Protein AF-A0A2D9CKW3-F1 (afdb_monomer_lite)

Structure (mmCIF, N/CA/C/O backbone):
data_AF-A0A2D9CKW3-F1
#
_entry.id   AF-A0A2D9CKW3-F1
#
loop_
_atom_site.group_PDB
_atom_site.id
_atom_site.type_symbol
_atom_site.label_atom_id
_atom_site.label_alt_id
_atom_site.label_comp_id
_atom_site.label_asym_id
_atom_site.label_entity_id
_atom_site.label_seq_id
_atom_site.pdbx_PDB_ins_code
_atom_site.Cartn_x
_atom_site.Cartn_y
_atom_site.Cartn_z
_atom_site.occupancy
_atom_site.B_iso_or_equiv
_atom_site.auth_seq_id
_atom_site.auth_comp_id
_atom_site.auth_asym_id
_atom_site.auth_atom_id
_atom_site.pdbx_PDB_model_num
ATOM 1 N N . MET A 1 1 ? -3.370 -3.707 -27.230 1.00 51.38 1 MET A N 1
ATOM 2 C CA . MET A 1 1 ? -2.150 -3.025 -27.719 1.00 51.38 1 MET A CA 1
ATOM 3 C C . MET A 1 1 ? -0.973 -3.581 -26.944 1.00 51.38 1 MET A C 1
ATOM 5 O O . MET A 1 1 ? -1.112 -3.738 -25.739 1.00 51.38 1 MET A O 1
ATOM 9 N N . ASN A 1 2 ? 0.139 -3.905 -27.606 1.00 72.56 2 ASN A N 1
ATOM 10 C CA . ASN A 1 2 ? 1.372 -4.225 -26.882 1.00 72.56 2 ASN A CA 1
ATOM 11 C C . ASN A 1 2 ? 1.916 -2.931 -26.272 1.00 72.56 2 ASN A C 1
ATOM 13 O O . ASN A 1 2 ? 1.894 -1.894 -26.934 1.00 72.56 2 ASN A O 1
ATOM 17 N N . SER A 1 3 ? 2.358 -2.994 -25.018 1.00 87.88 3 SER A N 1
ATOM 18 C CA . SER A 1 3 ? 2.937 -1.844 -24.326 1.00 87.88 3 SER A CA 1
ATOM 19 C C . SER A 1 3 ? 4.160 -1.303 -25.070 1.00 87.88 3 SER A C 1
ATOM 21 O O . SER A 1 3 ? 4.957 -2.065 -25.622 1.00 87.88 3 SER A O 1
ATOM 23 N N . ILE A 1 4 ? 4.313 0.023 -25.065 1.00 90.88 4 ILE A N 1
ATOM 24 C CA . ILE A 1 4 ? 5.457 0.719 -25.673 1.00 90.88 4 ILE A CA 1
ATOM 25 C C . ILE A 1 4 ? 6.774 0.450 -24.931 1.00 90.88 4 ILE A C 1
ATOM 27 O O . ILE A 1 4 ? 7.844 0.696 -25.482 1.00 90.88 4 ILE A O 1
ATOM 31 N N . TYR A 1 5 ? 6.701 -0.092 -23.712 1.00 94.69 5 TYR A N 1
ATOM 32 C CA . TYR A 1 5 ? 7.853 -0.386 -22.860 1.00 94.69 5 TYR A CA 1
ATOM 33 C C . TYR A 1 5 ? 8.352 -1.832 -22.967 1.00 94.69 5 TYR A C 1
ATOM 35 O O . TYR A 1 5 ? 9.162 -2.265 -22.148 1.00 94.69 5 TYR A O 1
ATOM 43 N N . ILE A 1 6 ? 7.897 -2.589 -23.971 1.00 96.94 6 ILE A N 1
ATOM 44 C CA . ILE A 1 6 ? 8.411 -3.933 -24.262 1.00 96.94 6 ILE A CA 1
ATOM 45 C C . ILE A 1 6 ? 9.552 -3.806 -25.291 1.00 96.94 6 ILE A C 1
ATOM 47 O O . ILE A 1 6 ? 9.285 -3.531 -26.469 1.00 96.94 6 ILE A O 1
ATOM 51 N N . PRO A 1 7 ? 10.827 -3.995 -24.891 1.00 95.06 7 PRO A N 1
ATOM 52 C CA . PRO A 1 7 ? 11.955 -3.884 -25.807 1.00 95.06 7 PRO A CA 1
ATOM 53 C C . PRO A 1 7 ? 12.011 -5.061 -26.788 1.00 95.06 7 PRO A C 1
ATOM 55 O O . PRO A 1 7 ? 11.802 -6.214 -26.418 1.00 95.06 7 PRO A O 1
ATOM 58 N N . LYS A 1 8 ? 12.363 -4.779 -28.045 1.00 94.50 8 LYS A N 1
ATOM 59 C CA . LYS A 1 8 ? 12.559 -5.783 -29.107 1.00 94.50 8 LYS A CA 1
ATOM 60 C C . LYS A 1 8 ? 13.997 -6.292 -29.193 1.00 94.50 8 LYS A C 1
ATOM 62 O O . LYS A 1 8 ? 14.242 -7.341 -29.778 1.00 94.50 8 LYS A O 1
ATOM 67 N N . ASN A 1 9 ? 14.953 -5.530 -28.670 1.00 94.44 9 ASN A N 1
ATOM 68 C CA . ASN A 1 9 ? 16.371 -5.870 -28.636 1.00 94.44 9 ASN A CA 1
ATOM 69 C C . ASN A 1 9 ? 17.060 -5.157 -27.460 1.00 94.44 9 ASN A C 1
ATOM 71 O O . ASN A 1 9 ? 16.459 -4.316 -26.789 1.00 94.44 9 ASN A O 1
ATOM 75 N N . LEU A 1 10 ? 18.324 -5.508 -27.210 1.00 93.19 10 LEU A N 1
ATOM 76 C CA . LEU A 1 10 ? 19.092 -4.983 -26.081 1.00 93.19 10 LEU A CA 1
ATOM 77 C C . LEU A 1 10 ? 19.323 -3.466 -26.162 1.00 93.19 10 LEU A C 1
ATOM 79 O O . LEU A 1 10 ? 19.354 -2.808 -25.127 1.00 93.19 10 LEU A O 1
ATOM 83 N N . ASP A 1 11 ? 19.479 -2.898 -27.356 1.00 94.69 11 ASP A N 1
ATOM 84 C CA . ASP A 1 11 ? 19.721 -1.459 -27.493 1.00 94.69 11 ASP A CA 1
ATOM 85 C C . ASP A 1 11 ? 18.455 -0.656 -27.183 1.00 94.69 11 ASP A C 1
ATOM 87 O O . ASP A 1 11 ? 18.505 0.262 -26.369 1.00 94.69 11 ASP A O 1
ATOM 91 N N . GLN A 1 12 ? 17.295 -1.105 -27.671 1.00 95.19 12 GLN A N 1
ATOM 92 C CA . GLN A 1 12 ? 16.005 -0.544 -27.270 1.00 95.19 12 GLN A CA 1
ATOM 93 C C . GLN A 1 12 ? 15.755 -0.713 -25.761 1.00 95.19 12 GLN A C 1
ATOM 95 O O . GLN A 1 12 ? 15.202 0.177 -25.120 1.00 95.19 12 GLN A O 1
ATOM 100 N N . ALA A 1 13 ? 16.176 -1.834 -25.163 1.00 95.62 13 ALA A N 1
ATOM 101 C CA . ALA A 1 13 ? 16.078 -2.029 -23.716 1.00 95.62 13 ALA A CA 1
ATOM 102 C C . ALA A 1 13 ? 16.903 -0.984 -22.946 1.00 95.62 13 ALA A C 1
ATOM 104 O O . ALA A 1 13 ? 16.413 -0.431 -21.967 1.00 95.62 13 ALA A O 1
ATOM 105 N N . LYS A 1 14 ? 18.129 -0.673 -23.395 1.00 94.62 14 LYS A N 1
ATOM 106 C CA . LYS A 1 14 ? 18.970 0.376 -22.787 1.00 94.62 14 LYS A CA 1
ATOM 107 C C . LYS A 1 14 ? 18.349 1.765 -22.927 1.00 94.62 14 LYS A C 1
ATOM 109 O O . LYS A 1 14 ? 18.429 2.554 -21.987 1.00 94.62 14 LYS A O 1
ATOM 114 N N . GLU A 1 15 ? 17.739 2.062 -24.073 1.00 94.62 15 GLU A N 1
ATOM 115 C CA . GLU A 1 15 ? 17.029 3.325 -24.305 1.00 94.62 15 GLU A CA 1
ATOM 116 C C . GLU A 1 15 ? 15.841 3.477 -23.350 1.00 94.62 15 GLU A C 1
ATOM 118 O O . GLU A 1 15 ? 15.746 4.481 -22.646 1.00 94.62 15 GLU A O 1
ATOM 123 N N . ILE A 1 16 ? 14.981 2.455 -23.259 1.00 95.19 16 ILE A N 1
ATOM 124 C CA . ILE A 1 16 ? 13.832 2.456 -22.343 1.00 95.19 16 ILE A CA 1
ATOM 125 C C . ILE A 1 16 ? 14.301 2.551 -20.887 1.00 95.19 16 ILE A C 1
ATOM 127 O O . ILE A 1 16 ? 13.753 3.342 -20.125 1.00 95.19 16 ILE A O 1
ATOM 131 N N . ALA A 1 17 ? 15.337 1.805 -20.501 1.00 94.81 17 ALA A N 1
ATOM 132 C CA . ALA A 1 17 ? 15.857 1.849 -19.138 1.00 94.81 17 ALA A CA 1
ATOM 133 C C . ALA A 1 17 ? 16.376 3.245 -18.768 1.00 94.81 17 ALA A C 1
ATOM 135 O O . ALA A 1 17 ? 16.120 3.725 -17.671 1.00 94.81 17 ALA A O 1
ATOM 136 N N . THR A 1 18 ? 17.057 3.914 -19.702 1.00 93.19 18 THR A N 1
ATOM 137 C CA . THR A 1 18 ? 17.558 5.288 -19.531 1.00 93.19 18 THR A CA 1
ATOM 138 C C . THR A 1 18 ? 16.425 6.305 -19.439 1.00 93.19 18 THR A C 1
ATOM 140 O O . THR A 1 18 ? 16.541 7.289 -18.710 1.00 93.19 18 THR A O 1
ATOM 143 N N . LEU A 1 19 ? 15.328 6.069 -20.161 1.00 93.25 19 LEU A N 1
ATOM 144 C CA . LEU A 1 19 ? 14.131 6.900 -20.098 1.00 93.25 19 LEU A CA 1
ATOM 145 C C . LEU A 1 19 ? 13.404 6.761 -18.753 1.00 93.25 19 LEU A C 1
ATOM 147 O O . LEU A 1 19 ? 12.960 7.763 -18.200 1.00 93.25 19 LEU A O 1
ATOM 151 N N . LEU A 1 20 ? 13.266 5.532 -18.250 1.00 91.19 20 LEU A N 1
ATOM 152 C CA . LEU A 1 20 ? 12.504 5.230 -17.035 1.00 91.19 20 LEU A CA 1
ATOM 153 C C . LEU A 1 20 ? 13.295 5.494 -15.746 1.00 91.19 20 LEU A C 1
ATOM 155 O O . LEU A 1 20 ? 12.715 5.940 -14.760 1.00 91.19 20 LEU A O 1
ATOM 159 N N . ASP A 1 21 ? 14.605 5.251 -15.752 1.00 88.69 21 ASP A N 1
ATOM 160 C CA . ASP A 1 21 ? 15.504 5.547 -14.636 1.00 88.69 21 ASP A CA 1
ATOM 161 C C . ASP A 1 21 ? 16.811 6.142 -15.168 1.00 88.69 21 ASP A C 1
ATOM 163 O O . ASP A 1 21 ? 17.772 5.443 -15.495 1.00 88.69 21 ASP A O 1
ATOM 167 N N . ASN A 1 22 ? 16.856 7.472 -15.238 1.00 85.00 22 ASN A N 1
ATOM 168 C CA . ASN A 1 22 ? 18.042 8.189 -15.699 1.00 85.00 22 ASN A CA 1
ATOM 169 C C . ASN A 1 22 ? 19.207 8.157 -14.695 1.00 85.00 22 ASN A C 1
ATOM 171 O O . ASN A 1 22 ? 20.324 8.529 -15.059 1.00 85.00 22 ASN A O 1
ATOM 175 N N . ARG A 1 23 ? 18.973 7.734 -13.444 1.00 85.62 23 ARG A N 1
ATOM 176 C CA . ARG A 1 23 ? 20.007 7.663 -12.405 1.00 85.62 23 ARG A CA 1
ATOM 177 C C . ARG A 1 23 ? 20.719 6.319 -12.451 1.00 85.62 23 ARG A C 1
ATOM 179 O O . ARG A 1 23 ? 21.947 6.299 -12.431 1.00 85.62 23 ARG A O 1
ATOM 186 N N . ASN A 1 24 ? 19.971 5.217 -12.535 1.00 88.88 24 ASN A N 1
ATOM 187 C CA . ASN A 1 24 ? 20.519 3.857 -12.490 1.00 88.88 24 ASN A CA 1
ATOM 188 C C . ASN A 1 24 ? 19.954 2.930 -13.590 1.00 88.88 24 ASN A C 1
ATOM 190 O O . ASN A 1 24 ? 19.483 1.826 -13.303 1.00 88.88 24 ASN A O 1
ATOM 194 N N . PRO A 1 25 ? 20.094 3.274 -14.883 1.00 92.00 25 PRO A N 1
ATOM 195 C CA . PRO A 1 25 ? 19.505 2.485 -15.972 1.00 92.00 25 PRO A CA 1
ATOM 196 C C . PRO A 1 25 ? 20.058 1.055 -16.069 1.00 92.00 25 PRO A C 1
ATOM 198 O O . PRO A 1 25 ? 19.360 0.124 -16.467 1.00 92.00 25 PRO A O 1
ATOM 201 N N . SER A 1 26 ? 21.319 0.848 -15.673 1.00 93.94 26 SER A N 1
ATOM 202 C CA . SER A 1 26 ? 21.941 -0.484 -15.625 1.00 93.94 26 SER A CA 1
ATOM 203 C C . SER A 1 26 ? 21.259 -1.408 -14.613 1.00 93.94 26 SER A C 1
ATOM 205 O O . SER A 1 26 ? 21.145 -2.611 -14.836 1.00 93.94 26 SER A O 1
ATOM 207 N N . ASP A 1 27 ? 20.777 -0.851 -13.507 1.00 94.94 27 ASP A N 1
ATOM 208 C CA . ASP A 1 27 ? 20.097 -1.612 -12.469 1.00 94.94 27 ASP A CA 1
ATOM 209 C C . ASP A 1 27 ? 18.677 -1.986 -12.893 1.00 94.94 27 ASP A C 1
ATOM 211 O O . ASP A 1 27 ? 18.287 -3.142 -12.710 1.00 94.94 27 ASP A O 1
ATOM 215 N N . LEU A 1 28 ? 17.970 -1.079 -13.578 1.00 95.56 28 LEU A N 1
ATOM 216 C CA . LEU A 1 28 ? 16.691 -1.389 -14.216 1.00 95.56 28 LEU A CA 1
ATOM 217 C C . LEU A 1 28 ? 16.830 -2.505 -15.268 1.00 95.56 28 LEU A C 1
ATOM 219 O O . LEU A 1 28 ? 16.024 -3.436 -15.305 1.00 95.56 28 LEU A O 1
ATOM 223 N N . LEU A 1 29 ? 17.899 -2.487 -16.072 1.00 96.44 29 LEU A N 1
ATOM 224 C CA . LEU A 1 29 ? 18.191 -3.575 -17.012 1.00 96.44 29 LEU A CA 1
ATOM 225 C C . LEU A 1 29 ? 18.408 -4.921 -16.311 1.00 96.44 29 LEU A C 1
ATOM 227 O O . LEU A 1 29 ? 17.926 -5.941 -16.800 1.00 96.44 29 LEU A O 1
ATOM 231 N N . LYS A 1 30 ? 19.108 -4.948 -15.169 1.00 96.25 30 LYS A N 1
ATOM 232 C CA . LYS A 1 30 ? 19.330 -6.192 -14.409 1.00 96.25 30 LYS A CA 1
ATOM 233 C C . LYS A 1 30 ? 18.025 -6.764 -13.872 1.00 96.25 30 LYS A C 1
ATOM 235 O O . LYS A 1 30 ? 17.804 -7.966 -13.996 1.00 96.25 30 LYS A O 1
ATOM 240 N N . VAL A 1 31 ? 17.162 -5.931 -13.288 1.00 96.88 31 VAL A N 1
ATOM 241 C CA . VAL A 1 31 ? 15.876 -6.413 -12.757 1.00 96.88 31 VAL A CA 1
ATOM 242 C C . VAL A 1 31 ? 14.902 -6.789 -13.871 1.00 96.88 31 VAL A C 1
ATOM 244 O O . VAL A 1 31 ? 14.160 -7.755 -13.716 1.00 96.88 31 VAL A O 1
ATOM 247 N N . HIS A 1 32 ? 14.946 -6.115 -15.026 1.00 97.25 32 HIS A N 1
ATOM 248 C CA . HIS A 1 32 ? 14.179 -6.513 -16.211 1.00 97.25 32 HIS A CA 1
ATOM 249 C C . HIS A 1 32 ? 14.657 -7.849 -16.772 1.00 97.25 32 HIS A C 1
ATOM 251 O O . HIS A 1 32 ? 13.835 -8.718 -17.050 1.00 97.25 32 HIS A O 1
ATOM 257 N N . ALA A 1 33 ? 15.969 -8.066 -16.851 1.00 95.56 33 ALA A N 1
ATOM 258 C CA . ALA A 1 33 ? 16.522 -9.355 -17.251 1.00 95.56 33 ALA A CA 1
ATOM 259 C C . ALA A 1 33 ? 16.154 -10.479 -16.265 1.00 95.56 33 ALA A C 1
ATOM 261 O O . ALA A 1 33 ? 15.872 -11.595 -16.694 1.00 95.56 33 ALA A O 1
ATOM 262 N N . ALA A 1 34 ? 16.133 -10.190 -14.959 1.00 95.06 34 ALA A N 1
ATOM 263 C CA . ALA A 1 34 ? 15.811 -11.173 -13.926 1.00 95.06 34 ALA A CA 1
ATOM 264 C C . ALA A 1 34 ? 14.312 -11.512 -13.859 1.00 95.06 34 ALA A C 1
ATOM 266 O O . ALA A 1 34 ? 13.954 -12.682 -13.753 1.00 95.06 34 ALA A O 1
ATOM 267 N N . TYR A 1 35 ? 13.436 -10.503 -13.918 1.00 96.50 35 TYR A N 1
ATOM 268 C CA . TYR A 1 35 ? 12.013 -10.656 -13.591 1.00 96.50 35 TYR A CA 1
ATOM 269 C C . TYR A 1 35 ? 11.054 -10.240 -14.705 1.00 96.50 35 TYR A C 1
ATOM 271 O O . TYR A 1 35 ? 9.848 -10.422 -14.557 1.00 96.50 35 TYR A O 1
ATOM 279 N N . GLY A 1 36 ? 11.544 -9.725 -15.835 1.00 95.12 36 GLY A N 1
ATOM 280 C CA . GLY A 1 36 ? 10.709 -9.221 -16.928 1.00 95.12 36 GLY A CA 1
ATOM 281 C C . GLY A 1 36 ? 9.680 -10.236 -17.420 1.00 95.12 36 GLY A C 1
ATOM 282 O O . GLY A 1 36 ? 8.537 -9.865 -17.673 1.00 95.12 36 GLY A O 1
ATOM 283 N N . GLY A 1 37 ? 10.025 -11.527 -17.449 1.00 94.62 37 GLY A N 1
ATOM 284 C CA . GLY A 1 37 ? 9.092 -12.594 -17.826 1.00 94.62 37 GLY A CA 1
ATOM 285 C C . GLY A 1 37 ? 7.813 -12.632 -16.975 1.00 94.62 37 GLY A C 1
ATOM 286 O O . GLY A 1 37 ? 6.734 -12.890 -17.502 1.00 94.62 37 GLY A O 1
ATOM 287 N N . HIS A 1 38 ? 7.890 -12.275 -15.690 1.00 94.75 38 HIS A N 1
ATOM 288 C CA . HIS A 1 38 ? 6.730 -12.219 -14.794 1.00 94.75 38 HIS A CA 1
ATOM 289 C C . HIS A 1 38 ? 5.771 -11.056 -15.079 1.00 94.75 38 HIS A C 1
ATOM 291 O O . HIS A 1 38 ? 4.640 -11.054 -14.576 1.00 94.75 38 HIS A O 1
ATOM 297 N N . PHE A 1 39 ? 6.219 -10.079 -15.867 1.00 94.69 39 PHE A N 1
ATOM 298 C CA . PHE A 1 39 ? 5.506 -8.848 -16.203 1.00 94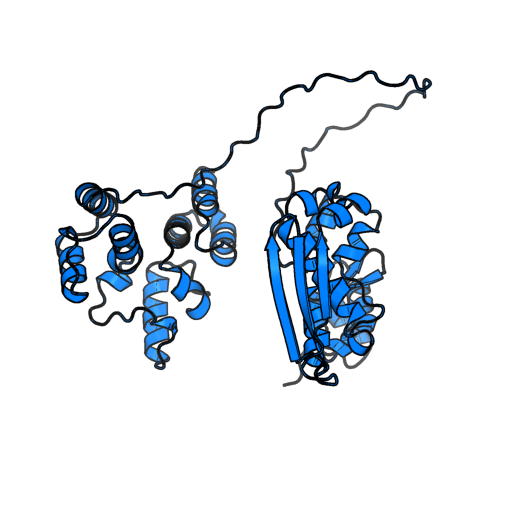.69 39 PHE A CA 1
ATOM 299 C C . PHE A 1 39 ? 5.355 -8.675 -17.723 1.00 94.69 39 PHE A C 1
ATOM 301 O O . PHE A 1 39 ? 5.261 -7.558 -18.221 1.00 94.69 39 PHE A O 1
ATOM 308 N N . GLY A 1 40 ? 5.368 -9.776 -18.485 1.00 94.44 40 GLY A N 1
ATOM 309 C CA . GLY A 1 40 ? 5.197 -9.732 -19.943 1.00 94.44 40 GLY A CA 1
ATOM 310 C C . GLY A 1 40 ? 6.310 -8.975 -20.674 1.00 94.44 40 GLY A C 1
ATOM 311 O O . GLY A 1 40 ? 6.082 -8.439 -21.755 1.00 94.44 40 GLY A O 1
ATOM 312 N N . PHE A 1 41 ? 7.499 -8.916 -20.072 1.00 95.44 41 PHE A N 1
ATOM 313 C CA . PHE A 1 41 ? 8.664 -8.152 -20.519 1.00 95.44 41 PHE A CA 1
ATOM 314 C C . PHE A 1 41 ? 8.437 -6.637 -20.629 1.00 95.44 41 PHE A C 1
ATOM 316 O O . PHE A 1 41 ? 9.258 -5.944 -21.231 1.00 95.44 41 PHE A O 1
ATOM 323 N N . ASP A 1 42 ? 7.383 -6.106 -20.010 1.00 96.19 42 ASP A N 1
ATOM 324 C CA . ASP A 1 42 ? 7.145 -4.669 -19.909 1.00 96.19 42 ASP A CA 1
ATOM 325 C C . ASP A 1 42 ? 8.087 -4.047 -18.869 1.00 96.19 42 ASP A C 1
ATOM 327 O O . ASP A 1 42 ? 8.002 -4.332 -17.672 1.00 96.19 42 ASP A O 1
ATOM 331 N N . MET A 1 43 ? 9.006 -3.196 -19.328 1.00 95.75 43 MET A N 1
ATOM 332 C CA . MET A 1 43 ? 9.992 -2.563 -18.453 1.00 95.75 43 MET A CA 1
ATOM 333 C C . MET A 1 43 ? 9.391 -1.500 -17.528 1.00 95.75 43 MET A C 1
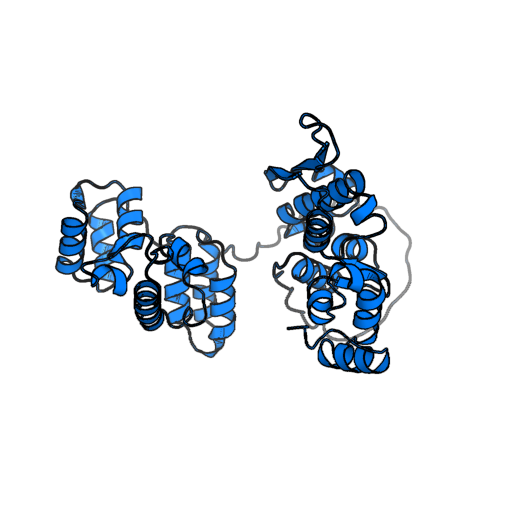ATOM 335 O O . MET A 1 43 ? 9.913 -1.307 -16.434 1.00 95.75 43 MET A O 1
ATOM 339 N N . GLY A 1 44 ? 8.284 -0.865 -17.922 1.00 94.62 44 GLY A N 1
ATOM 340 C CA . GLY A 1 44 ? 7.558 0.080 -17.074 1.00 94.62 44 GLY A CA 1
ATOM 341 C C . GLY A 1 44 ? 6.844 -0.621 -15.919 1.00 94.62 44 GLY A C 1
ATOM 342 O O . GLY A 1 44 ? 6.841 -0.127 -14.796 1.00 94.62 44 GLY A O 1
ATOM 343 N N . LEU A 1 45 ? 6.300 -1.820 -16.149 1.00 94.38 45 LEU A N 1
ATOM 344 C CA . LEU A 1 45 ? 5.781 -2.633 -15.045 1.00 94.38 45 LEU A CA 1
ATOM 345 C C . LEU A 1 45 ? 6.912 -3.082 -14.118 1.00 94.38 45 LEU A C 1
ATOM 347 O O . LEU A 1 45 ? 6.792 -2.926 -12.905 1.00 94.38 45 LEU A O 1
ATOM 351 N N . VAL A 1 46 ? 8.025 -3.577 -14.671 1.00 95.56 46 VAL A N 1
ATOM 352 C CA . VAL A 1 46 ? 9.189 -3.990 -13.869 1.00 95.56 46 VAL A CA 1
ATOM 353 C C . VAL A 1 46 ? 9.703 -2.848 -12.993 1.00 95.56 46 VAL A C 1
ATOM 355 O O . VAL A 1 46 ? 9.951 -3.082 -11.812 1.00 95.56 46 VAL A O 1
ATOM 358 N N . SER A 1 47 ? 9.830 -1.626 -13.524 1.00 93.62 47 SER A N 1
ATOM 359 C CA . SER A 1 47 ? 10.399 -0.495 -12.777 1.00 93.62 47 SER A CA 1
ATOM 360 C C . SER A 1 47 ? 9.600 -0.120 -11.528 1.00 93.62 47 SER A C 1
ATOM 362 O O . SER A 1 47 ? 10.161 0.470 -10.618 1.00 93.62 47 SER A O 1
ATOM 364 N N . THR A 1 48 ? 8.309 -0.461 -11.473 1.00 90.88 48 THR A N 1
ATOM 365 C CA . THR A 1 48 ? 7.444 -0.183 -10.309 1.00 90.88 48 THR A CA 1
ATOM 366 C C . THR A 1 48 ? 7.369 -1.328 -9.300 1.00 90.88 48 THR A C 1
ATOM 368 O O . THR A 1 48 ? 6.764 -1.172 -8.248 1.00 90.88 48 THR A O 1
ATOM 371 N N . GLN A 1 49 ? 7.899 -2.507 -9.635 1.00 94.19 49 GLN A N 1
ATOM 372 C CA . GLN A 1 49 ? 7.725 -3.729 -8.837 1.00 94.19 49 GLN A CA 1
ATOM 373 C C . GLN A 1 49 ? 9.053 -4.344 -8.386 1.00 94.19 49 GLN A C 1
ATOM 375 O O . GLN A 1 49 ? 9.062 -5.211 -7.506 1.00 94.19 49 GLN A O 1
ATOM 380 N N . ALA A 1 50 ? 10.160 -3.962 -9.025 1.00 94.44 50 ALA A N 1
ATOM 381 C CA . ALA A 1 50 ? 11.456 -4.597 -8.880 1.00 94.44 50 ALA A CA 1
ATOM 382 C C . ALA A 1 50 ? 12.553 -3.604 -8.500 1.00 94.44 50 ALA A C 1
ATOM 384 O O . ALA A 1 50 ? 12.589 -2.470 -8.964 1.00 94.44 50 ALA A O 1
ATOM 385 N N . TYR A 1 51 ? 13.500 -4.090 -7.703 1.00 93.56 51 TYR A N 1
ATOM 386 C CA . TYR A 1 51 ? 14.534 -3.287 -7.065 1.00 93.56 51 TYR A CA 1
ATOM 387 C C . TYR A 1 51 ? 15.894 -3.943 -7.249 1.00 93.56 51 TYR A C 1
ATOM 389 O O . TYR A 1 51 ? 16.035 -5.154 -7.066 1.00 93.56 51 TYR A O 1
ATOM 397 N N . CYS A 1 52 ? 16.916 -3.155 -7.574 1.00 93.25 52 CYS A N 1
ATOM 398 C CA . CYS A 1 52 ? 18.296 -3.627 -7.608 1.00 93.25 52 CYS A CA 1
ATOM 399 C C . CYS A 1 52 ? 19.063 -3.026 -6.431 1.00 93.25 52 CYS A C 1
ATOM 401 O O . CYS A 1 52 ? 19.360 -1.835 -6.417 1.00 93.25 52 CYS A O 1
ATOM 403 N N . LEU A 1 53 ? 19.410 -3.843 -5.440 1.00 89.62 53 LEU A N 1
ATOM 404 C CA . LEU A 1 53 ? 20.119 -3.381 -4.248 1.00 89.62 53 LEU A CA 1
ATOM 405 C C . LEU A 1 53 ? 21.539 -3.931 -4.263 1.00 89.62 53 LEU A C 1
ATOM 407 O O . LEU A 1 53 ? 21.748 -5.139 -4.167 1.00 89.62 53 LEU A O 1
ATOM 411 N N . LYS A 1 54 ? 22.530 -3.045 -4.442 1.00 86.44 54 LYS A N 1
ATOM 412 C CA . LYS A 1 54 ? 23.952 -3.416 -4.606 1.00 86.44 54 LYS A CA 1
ATOM 413 C C . LYS A 1 54 ? 24.152 -4.518 -5.663 1.00 86.44 54 LYS A C 1
ATOM 415 O O . LYS A 1 54 ? 24.911 -5.464 -5.462 1.00 86.44 54 LYS A O 1
ATOM 420 N N . GLY A 1 55 ? 23.446 -4.407 -6.789 1.00 87.25 55 GLY A N 1
ATOM 421 C CA . GLY A 1 55 ? 23.522 -5.373 -7.887 1.00 87.25 55 GLY A CA 1
ATOM 422 C C . GLY A 1 55 ? 22.708 -6.654 -7.690 1.00 87.25 55 GLY A C 1
ATOM 423 O O . GLY A 1 55 ? 22.784 -7.525 -8.553 1.00 87.25 55 GLY A O 1
ATOM 424 N N . LYS A 1 56 ? 21.945 -6.784 -6.596 1.00 91.31 56 LYS A N 1
ATOM 425 C CA . LYS A 1 56 ? 21.053 -7.922 -6.341 1.00 91.31 56 LYS A CA 1
ATOM 426 C C . LYS A 1 56 ? 19.615 -7.569 -6.745 1.00 91.31 56 LYS A C 1
ATOM 428 O O . LYS A 1 56 ? 19.024 -6.691 -6.112 1.00 91.31 56 LYS A O 1
ATOM 433 N N . PRO A 1 57 ? 19.043 -8.232 -7.764 1.00 94.44 57 PRO A N 1
ATOM 434 C CA . PRO A 1 57 ? 17.641 -8.069 -8.125 1.00 94.44 57 PRO A CA 1
ATOM 435 C C . PRO A 1 57 ? 16.712 -8.602 -7.031 1.00 94.44 57 PRO A C 1
ATOM 437 O O . PRO A 1 57 ? 16.900 -9.705 -6.525 1.00 94.44 57 PRO A O 1
ATOM 440 N N . SER A 1 58 ? 15.656 -7.864 -6.726 1.00 95.62 58 SER A N 1
ATOM 441 C CA . SER A 1 58 ? 14.598 -8.230 -5.778 1.00 95.62 58 SER A CA 1
ATOM 442 C C . SER A 1 58 ? 13.241 -7.698 -6.243 1.00 95.62 58 SER A C 1
ATOM 444 O O . SER A 1 58 ? 13.184 -6.891 -7.172 1.00 95.62 58 SER A O 1
ATOM 446 N N . LEU A 1 59 ? 12.157 -8.161 -5.621 1.00 96.19 59 LEU A N 1
ATOM 447 C CA . LEU A 1 59 ? 10.788 -7.706 -5.897 1.00 96.19 59 LEU A CA 1
ATOM 448 C C . LEU A 1 59 ? 10.132 -7.124 -4.643 1.00 96.19 59 LEU A C 1
ATOM 450 O O . LEU A 1 59 ? 10.523 -7.449 -3.528 1.00 96.19 59 LEU A O 1
ATOM 454 N N . GLY A 1 60 ? 9.095 -6.307 -4.794 1.00 94.69 60 GLY A N 1
ATOM 455 C CA . GLY A 1 60 ? 8.201 -6.014 -3.671 1.00 94.69 60 GLY A CA 1
ATOM 456 C C . GLY A 1 60 ? 7.507 -7.291 -3.171 1.00 94.69 60 GLY A C 1
ATOM 457 O O . GLY A 1 60 ? 7.217 -8.202 -3.955 1.00 94.69 60 GLY A O 1
ATOM 458 N N . ALA A 1 61 ? 7.205 -7.378 -1.872 1.00 94.94 61 ALA A N 1
ATOM 459 C CA . ALA A 1 61 ? 6.516 -8.546 -1.303 1.00 94.94 61 ALA A CA 1
ATOM 460 C C . ALA A 1 61 ? 5.142 -8.793 -1.966 1.00 94.94 61 ALA A C 1
ATOM 462 O O . ALA A 1 61 ? 4.765 -9.932 -2.257 1.00 94.94 61 ALA A O 1
ATOM 463 N N . ASP A 1 62 ? 4.419 -7.718 -2.283 1.00 94.69 62 ASP A N 1
ATOM 464 C CA . ASP A 1 62 ? 3.135 -7.790 -2.982 1.00 94.69 62 ASP A CA 1
ATOM 465 C C . ASP A 1 62 ? 3.288 -8.167 -4.465 1.00 94.69 62 ASP A C 1
ATOM 467 O O . ASP A 1 62 ? 2.455 -8.902 -5.005 1.00 94.69 62 ASP A O 1
ATOM 471 N N . ALA A 1 63 ? 4.393 -7.782 -5.110 1.00 96.00 63 ALA A N 1
ATOM 472 C CA . ALA A 1 63 ? 4.706 -8.224 -6.467 1.00 96.00 63 ALA A CA 1
ATOM 473 C C . ALA A 1 63 ? 4.896 -9.750 -6.524 1.00 96.00 63 ALA A C 1
ATOM 475 O O . ALA A 1 63 ? 4.366 -10.404 -7.427 1.00 96.00 63 ALA A O 1
ATOM 476 N N . MET A 1 64 ? 5.569 -10.332 -5.523 1.00 97.50 64 MET A N 1
ATOM 477 C CA . MET A 1 64 ? 5.698 -11.789 -5.377 1.00 97.50 64 MET A CA 1
ATOM 478 C C . MET A 1 64 ? 4.326 -12.463 -5.221 1.00 97.50 64 MET A C 1
ATOM 480 O O . MET A 1 64 ? 4.044 -13.456 -5.890 1.00 97.50 64 MET A O 1
ATOM 484 N N . SER A 1 65 ? 3.438 -11.898 -4.395 1.00 97.31 65 SER A N 1
ATOM 485 C CA . SER A 1 65 ? 2.057 -12.387 -4.246 1.00 97.31 65 SER A CA 1
ATOM 486 C C . SER A 1 65 ? 1.299 -12.356 -5.576 1.00 97.31 65 SER A C 1
ATOM 488 O O . SER A 1 65 ? 0.634 -13.327 -5.952 1.00 97.31 65 SER A O 1
ATOM 490 N N . GLY A 1 66 ? 1.452 -11.268 -6.335 1.00 96.81 66 GLY A N 1
ATOM 491 C CA . GLY A 1 66 ? 0.891 -11.120 -7.673 1.00 96.81 66 GLY A CA 1
ATOM 492 C C . GLY A 1 66 ? 1.398 -12.178 -8.656 1.00 96.81 66 GLY A C 1
ATOM 493 O O . GLY A 1 66 ? 0.603 -12.707 -9.432 1.00 96.81 66 GLY A O 1
ATOM 494 N N . ILE A 1 67 ? 2.686 -12.530 -8.604 1.00 97.12 67 ILE A N 1
ATOM 495 C CA . ILE A 1 67 ? 3.271 -13.604 -9.423 1.00 97.12 67 ILE A CA 1
ATOM 496 C C . ILE A 1 67 ? 2.625 -14.949 -9.095 1.00 97.12 67 ILE A C 1
ATOM 498 O O . ILE A 1 67 ? 2.163 -15.632 -10.009 1.00 97.12 67 ILE A O 1
ATOM 502 N N . CYS A 1 68 ? 2.513 -15.300 -7.812 1.00 97.56 68 CYS A N 1
ATOM 503 C CA . CYS A 1 68 ? 1.848 -16.538 -7.403 1.00 97.56 68 CYS A CA 1
ATOM 504 C C . CYS A 1 68 ? 0.378 -16.566 -7.839 1.00 97.56 68 CYS A C 1
ATOM 506 O O . CYS A 1 68 ? -0.116 -17.588 -8.294 1.00 97.56 68 CYS A O 1
ATOM 508 N N . ARG A 1 69 ? -0.345 -15.443 -7.760 1.00 97.38 69 ARG A N 1
ATOM 509 C CA . ARG A 1 69 ? -1.735 -15.389 -8.247 1.00 97.38 69 ARG A CA 1
ATOM 510 C C . ARG A 1 69 ? -1.819 -15.601 -9.757 1.00 97.38 69 ARG A C 1
ATOM 512 O O . ARG A 1 69 ? -2.689 -16.333 -10.220 1.00 97.38 69 ARG A O 1
ATOM 519 N N . ARG A 1 70 ? -0.905 -14.999 -10.524 1.00 95.69 70 ARG A N 1
ATOM 520 C CA . ARG A 1 70 ? -0.855 -15.142 -11.987 1.00 95.69 70 ARG A CA 1
ATOM 521 C C . ARG A 1 70 ? -0.448 -16.538 -12.455 1.00 95.69 70 ARG A C 1
ATOM 523 O O . ARG A 1 70 ? -0.796 -16.891 -13.576 1.00 95.69 70 ARG A O 1
ATOM 530 N N . SER A 1 71 ? 0.237 -17.336 -11.634 1.00 95.56 71 SER A N 1
ATOM 531 C CA . SER A 1 71 ? 0.574 -18.720 -11.998 1.00 95.56 71 SER A CA 1
ATOM 532 C C . SER A 1 71 ? -0.644 -19.653 -12.032 1.00 95.56 71 SER A C 1
ATOM 534 O O . SER A 1 71 ? -0.540 -20.765 -12.538 1.00 95.56 71 SER A O 1
ATOM 536 N N . GLY A 1 72 ? -1.795 -19.222 -11.495 1.00 96.19 72 GLY A N 1
ATOM 537 C CA . GLY A 1 72 ? -3.010 -20.038 -11.385 1.00 96.19 72 GLY A CA 1
ATOM 538 C C . GLY A 1 72 ? -2.995 -21.025 -10.212 1.00 96.19 72 GLY A C 1
ATOM 539 O O . GLY A 1 72 ? -3.998 -21.686 -9.943 1.00 96.19 72 GLY A O 1
ATOM 540 N N . LEU A 1 73 ? -1.887 -21.090 -9.471 1.00 96.75 73 LEU A N 1
ATOM 541 C CA . LEU A 1 73 ? -1.719 -22.001 -8.341 1.00 96.75 73 LEU A CA 1
ATOM 542 C C . LEU A 1 73 ? -2.445 -21.537 -7.085 1.00 96.75 73 LEU A C 1
ATOM 544 O O . LEU A 1 73 ? -2.599 -22.326 -6.169 1.00 96.75 73 LEU A O 1
ATOM 548 N N . VAL A 1 74 ? -2.862 -20.276 -7.001 1.00 97.94 74 VAL A N 1
ATOM 549 C CA . VAL A 1 74 ? -3.473 -19.718 -5.790 1.00 97.94 74 VAL A CA 1
ATOM 550 C C . VAL A 1 74 ? -4.984 -19.863 -5.855 1.00 97.94 74 VAL A C 1
ATOM 552 O O . VAL A 1 74 ? -5.620 -19.239 -6.704 1.00 97.94 74 VAL A O 1
ATOM 555 N N . ARG A 1 75 ? -5.569 -20.574 -4.886 1.00 97.50 75 ARG A N 1
ATOM 556 C CA . ARG A 1 75 ? -7.023 -20.544 -4.676 1.00 97.50 75 ARG A CA 1
ATOM 557 C C . ARG A 1 75 ? -7.415 -19.319 -3.855 1.00 97.50 75 ARG A C 1
ATOM 559 O O . ARG A 1 75 ? -8.202 -18.490 -4.302 1.00 97.50 75 ARG A O 1
ATOM 566 N N . TYR A 1 76 ? -6.820 -19.165 -2.675 1.00 97.31 76 TYR A N 1
ATOM 567 C CA . TYR A 1 76 ? -6.875 -17.929 -1.901 1.00 97.31 76 TYR A CA 1
ATOM 568 C C . TYR A 1 76 ? -5.632 -17.737 -1.028 1.00 97.31 76 TYR A C 1
ATOM 570 O O . TYR A 1 76 ? -4.949 -18.685 -0.639 1.00 97.31 76 TYR A O 1
ATOM 578 N N . MET A 1 77 ? -5.385 -16.473 -0.683 1.00 97.69 77 MET A N 1
ATOM 579 C CA . MET A 1 77 ? -4.514 -16.078 0.421 1.00 97.69 77 MET A CA 1
ATOM 580 C C . MET A 1 77 ? -5.300 -15.123 1.309 1.00 97.69 77 MET A C 1
ATOM 582 O O . MET A 1 77 ? -5.971 -14.231 0.779 1.00 97.69 77 MET A O 1
ATOM 586 N N . LYS A 1 78 ? -5.227 -15.297 2.626 1.00 96.88 78 LYS A N 1
ATOM 587 C CA . LYS A 1 78 ? -6.024 -14.520 3.579 1.00 96.88 78 LYS A CA 1
ATOM 588 C C . LYS A 1 78 ? -5.224 -14.224 4.843 1.00 96.88 78 LYS A C 1
ATOM 590 O O . LYS A 1 78 ? -4.582 -15.117 5.381 1.00 96.88 78 LYS A O 1
ATOM 595 N N . ILE A 1 79 ? -5.310 -12.988 5.330 1.00 97.06 79 ILE A N 1
ATOM 596 C CA . ILE A 1 79 ? -4.847 -12.625 6.674 1.00 97.06 79 ILE A CA 1
ATOM 597 C C . ILE A 1 79 ? -5.879 -13.126 7.691 1.00 97.06 79 ILE A C 1
ATOM 599 O O . ILE A 1 79 ? -7.070 -12.839 7.562 1.00 97.06 79 ILE A O 1
ATOM 603 N N . VAL A 1 80 ? -5.417 -13.902 8.669 1.00 97.44 80 VAL A N 1
ATOM 604 C CA . VAL A 1 80 ? -6.239 -14.518 9.722 1.00 97.44 80 VAL A CA 1
ATOM 605 C C . VAL A 1 80 ? -6.261 -13.638 10.964 1.00 97.44 80 VAL A C 1
ATOM 607 O O . VAL A 1 80 ? -7.328 -13.351 11.497 1.00 97.44 80 VAL A O 1
ATOM 610 N N . SER A 1 81 ? -5.084 -13.184 11.390 1.00 95.19 81 SER A N 1
ATOM 611 C CA . SER A 1 81 ? -4.890 -12.247 12.493 1.00 95.19 81 SER A CA 1
ATOM 612 C C . SER A 1 81 ? -3.718 -11.330 12.164 1.00 95.19 81 SER A C 1
ATOM 614 O O . SER A 1 81 ? -2.754 -11.750 11.515 1.00 95.19 81 SER A O 1
ATOM 616 N N . TRP A 1 82 ? -3.815 -10.061 12.553 1.00 96.38 82 TRP A N 1
ATOM 617 C CA . TRP A 1 82 ? -2.775 -9.085 12.262 1.00 96.38 82 TRP A CA 1
ATOM 618 C C . TRP A 1 82 ? -2.822 -7.910 13.228 1.00 96.38 82 TRP A C 1
ATOM 620 O O . TRP A 1 82 ? -3.816 -7.192 13.300 1.00 96.38 82 TRP A O 1
ATOM 630 N N . ASP A 1 83 ? -1.718 -7.715 13.937 1.00 95.44 83 ASP A N 1
ATOM 631 C CA . ASP A 1 83 ? -1.439 -6.554 14.770 1.00 95.44 83 ASP A CA 1
ATOM 632 C C . ASP A 1 83 ? 0.072 -6.249 14.738 1.00 95.44 83 ASP A C 1
ATOM 634 O O . ASP A 1 83 ? 0.830 -6.817 13.949 1.00 95.44 83 ASP A O 1
ATOM 638 N N . THR A 1 84 ? 0.539 -5.315 15.564 1.00 91.81 84 THR A N 1
ATOM 639 C CA . THR A 1 84 ? 1.955 -4.907 15.594 1.00 91.81 84 THR A CA 1
ATOM 640 C C . THR A 1 84 ? 2.898 -5.974 16.162 1.00 91.81 84 THR A C 1
ATOM 642 O O . THR A 1 84 ? 4.115 -5.845 16.020 1.00 91.81 84 THR A O 1
ATOM 645 N N . THR A 1 85 ? 2.364 -7.017 16.798 1.00 95.19 85 THR A N 1
ATOM 646 C CA . THR A 1 85 ? 3.121 -8.099 17.438 1.00 95.19 85 THR A CA 1
ATOM 647 C C . THR A 1 85 ? 3.194 -9.350 16.575 1.00 95.19 85 THR A C 1
ATOM 649 O O . THR A 1 85 ? 4.191 -10.069 16.647 1.00 95.19 85 THR A O 1
ATOM 652 N N . HIS A 1 86 ? 2.193 -9.612 15.731 1.00 95.62 86 HIS A N 1
ATOM 653 C CA . HIS A 1 86 ? 2.191 -10.775 14.852 1.00 95.62 86 HIS A CA 1
ATOM 654 C C . HIS A 1 86 ? 1.311 -10.603 13.608 1.00 95.62 86 HIS A C 1
ATOM 656 O O . HIS A 1 86 ? 0.385 -9.794 13.560 1.00 95.62 86 HIS A O 1
ATOM 662 N N . CYS A 1 87 ? 1.578 -11.424 12.594 1.00 97.88 87 CYS A N 1
ATOM 663 C CA . CYS A 1 87 ? 0.675 -11.628 11.469 1.00 97.88 87 CYS A CA 1
ATOM 664 C C . CYS A 1 87 ? 0.592 -13.118 11.140 1.00 97.88 87 CYS A C 1
ATOM 666 O O . CYS A 1 87 ? 1.626 -13.769 10.978 1.00 97.88 87 CYS A O 1
ATOM 668 N N . THR A 1 88 ? -0.630 -13.633 11.023 1.00 98.12 88 THR A N 1
ATOM 669 C CA . THR A 1 88 ? -0.926 -15.005 10.601 1.00 98.12 88 THR A CA 1
ATOM 670 C C . THR A 1 88 ? -1.662 -14.977 9.270 1.00 98.12 88 THR A C 1
ATOM 672 O O . THR A 1 88 ? -2.646 -14.249 9.108 1.00 98.12 88 THR A O 1
ATOM 675 N N . MET A 1 89 ? -1.210 -15.782 8.310 1.00 98.62 89 MET A N 1
ATOM 676 C CA . MET A 1 89 ? -1.801 -15.877 6.979 1.00 98.62 89 MET A CA 1
ATOM 677 C C . MET A 1 89 ? -2.059 -17.324 6.569 1.00 98.62 89 MET A C 1
ATOM 679 O O . MET A 1 89 ? -1.237 -18.209 6.797 1.00 98.62 89 MET A O 1
ATOM 683 N N . HIS A 1 90 ? -3.190 -17.530 5.898 1.00 98.56 90 HIS A N 1
ATOM 684 C CA . HIS A 1 90 ? -3.528 -18.759 5.186 1.00 98.56 90 HIS A CA 1
ATOM 685 C C . HIS A 1 90 ? -3.161 -18.642 3.714 1.00 98.56 90 HIS A C 1
ATOM 687 O O . HIS A 1 90 ? -3.493 -17.644 3.065 1.00 98.56 90 HIS A O 1
ATOM 693 N N . PHE A 1 91 ? -2.562 -19.700 3.181 1.00 98.56 91 PHE A N 1
ATOM 694 C CA . PHE A 1 91 ? -2.251 -19.889 1.770 1.00 98.56 91 PHE A CA 1
ATOM 695 C C . PHE A 1 91 ? -2.811 -21.236 1.322 1.00 98.56 91 PHE A C 1
ATOM 697 O O . PHE A 1 91 ? -2.729 -22.227 2.045 1.00 98.56 91 PHE A O 1
ATOM 704 N N . THR A 1 92 ? -3.401 -21.275 0.133 1.00 98.25 92 THR A N 1
ATOM 705 C CA . THR A 1 92 ? -4.001 -22.497 -0.410 1.00 98.25 92 THR A CA 1
ATOM 706 C C . THR A 1 92 ? -3.672 -22.647 -1.876 1.00 98.25 92 THR A C 1
ATOM 708 O O . THR A 1 92 ? -3.757 -21.677 -2.642 1.00 98.25 92 THR A O 1
ATOM 711 N N . ARG A 1 93 ? -3.355 -23.879 -2.277 1.00 98.25 93 ARG A N 1
ATOM 712 C CA . ARG A 1 93 ? -3.096 -24.176 -3.675 1.00 98.25 93 ARG A CA 1
ATOM 713 C C . ARG A 1 93 ? -4.338 -24.674 -4.415 1.00 98.25 93 ARG A C 1
ATOM 715 O O . ARG A 1 93 ? -5.217 -25.331 -3.857 1.00 98.25 93 ARG A O 1
ATOM 722 N N . SER A 1 94 ? -4.423 -24.350 -5.698 1.00 97.44 94 SER A N 1
ATOM 723 C CA . SER A 1 94 ? -5.470 -24.820 -6.609 1.00 97.44 94 SER A CA 1
ATOM 724 C C . SER A 1 94 ? -5.311 -26.301 -6.967 1.00 97.44 94 SER A C 1
ATOM 726 O O . SER A 1 94 ? -6.299 -26.939 -7.315 1.00 97.44 94 SER A O 1
ATOM 728 N N . ASP A 1 95 ? -4.093 -26.839 -6.879 1.00 97.19 95 ASP A N 1
ATOM 729 C CA . ASP A 1 95 ? -3.722 -28.222 -7.211 1.00 97.19 95 ASP A CA 1
ATOM 730 C C . ASP A 1 95 ? -3.629 -29.153 -5.985 1.00 97.19 95 ASP A C 1
ATOM 732 O O . ASP A 1 95 ? -3.312 -30.332 -6.128 1.00 97.19 95 ASP A O 1
ATOM 736 N N . GLU A 1 96 ? -3.956 -28.654 -4.792 1.00 97.38 96 GLU A N 1
ATOM 737 C CA . GLU A 1 96 ? -4.060 -29.437 -3.557 1.00 97.38 96 GLU A CA 1
ATOM 738 C C . GLU A 1 96 ? -5.530 -29.680 -3.158 1.00 97.38 96 GLU A C 1
ATOM 740 O O . GLU A 1 96 ? -6.413 -28.894 -3.529 1.00 97.38 96 GLU A O 1
ATOM 745 N N . PRO A 1 97 ? -5.820 -30.737 -2.369 1.00 97.62 97 PRO A N 1
ATOM 746 C CA . PRO A 1 97 ? -7.133 -30.957 -1.766 1.00 97.62 97 PRO A CA 1
ATOM 747 C C . PRO A 1 97 ? -7.715 -29.726 -1.057 1.00 97.62 97 PRO A C 1
ATOM 749 O O . PRO A 1 97 ? -7.003 -28.831 -0.597 1.00 97.62 97 PRO A O 1
ATOM 752 N N . ALA A 1 98 ? -9.048 -29.651 -1.002 1.00 93.25 98 ALA A N 1
ATOM 753 C CA . ALA A 1 98 ? -9.740 -28.441 -0.567 1.00 93.25 98 ALA A CA 1
ATOM 754 C C . ALA A 1 98 ? -9.493 -28.077 0.908 1.00 93.25 98 ALA A C 1
ATOM 756 O O . ALA A 1 98 ? -9.528 -26.902 1.266 1.00 93.25 98 ALA A O 1
ATOM 757 N N . ASP A 1 99 ? -9.241 -29.099 1.715 1.00 94.50 99 ASP A N 1
ATOM 758 C CA . ASP A 1 99 ? -9.003 -29.092 3.152 1.00 94.50 99 ASP A CA 1
ATOM 759 C C . ASP A 1 99 ? -7.551 -28.777 3.540 1.00 94.50 99 ASP A C 1
ATOM 761 O O . ASP A 1 99 ? -7.291 -28.484 4.707 1.00 94.50 99 ASP A O 1
ATOM 765 N N . ILE A 1 100 ? -6.612 -28.782 2.587 1.00 96.00 100 ILE A N 1
ATOM 766 C CA . ILE A 1 100 ? -5.233 -28.368 2.854 1.00 96.00 100 ILE A CA 1
ATOM 767 C C . ILE A 1 100 ? -5.160 -26.842 2.894 1.00 96.00 100 ILE A C 1
ATOM 769 O O . ILE A 1 100 ? -5.414 -26.148 1.906 1.00 96.00 100 ILE A O 1
ATOM 773 N N . ILE A 1 101 ? -4.779 -26.326 4.062 1.00 97.62 101 ILE A N 1
ATOM 774 C CA . ILE A 1 101 ? -4.523 -24.910 4.307 1.00 97.62 101 ILE A CA 1
ATOM 775 C C . ILE A 1 101 ? -3.133 -24.787 4.921 1.00 97.62 101 ILE A C 1
ATOM 777 O O . ILE A 1 101 ? -2.870 -25.333 5.991 1.00 97.62 101 ILE A O 1
ATOM 781 N N . HIS A 1 102 ? -2.253 -24.042 4.255 1.00 98.12 102 HIS A N 1
ATOM 782 C CA . HIS A 1 102 ? -0.933 -23.719 4.784 1.00 98.12 102 HIS A CA 1
ATOM 783 C C . HIS A 1 102 ? -1.041 -22.451 5.625 1.00 98.12 102 HIS A C 1
ATOM 785 O O . HIS A 1 102 ? -1.288 -21.363 5.100 1.00 98.12 102 HIS A O 1
ATOM 791 N N . GLU A 1 103 ? -0.894 -22.594 6.938 1.00 98.31 103 GLU A N 1
ATOM 792 C CA . GLU A 1 103 ? -0.893 -21.480 7.882 1.00 98.31 103 GLU A CA 1
ATOM 793 C C . GLU A 1 103 ? 0.540 -21.120 8.267 1.00 98.31 103 GLU A C 1
ATOM 795 O O . GLU A 1 103 ? 1.329 -21.972 8.672 1.00 98.31 103 GLU A O 1
ATOM 800 N N . PHE A 1 104 ? 0.865 -19.836 8.156 1.00 98.31 104 PHE A N 1
ATOM 801 C CA . PHE A 1 104 ? 2.143 -19.295 8.592 1.00 98.31 104 PHE A CA 1
ATOM 802 C C . PHE A 1 104 ? 1.911 -18.099 9.498 1.00 98.31 104 PHE A C 1
ATOM 804 O O . PHE A 1 104 ? 1.066 -17.254 9.205 1.00 98.31 104 PHE A O 1
ATOM 811 N N . THR A 1 105 ? 2.720 -17.995 10.549 1.00 98.00 105 THR A N 1
ATOM 812 C CA . THR A 1 105 ? 2.729 -16.855 11.466 1.00 98.00 105 THR A CA 1
ATOM 813 C C . THR A 1 105 ? 4.131 -16.287 11.558 1.00 98.00 105 THR A C 1
ATOM 815 O O . THR A 1 105 ? 5.105 -17.029 11.680 1.00 98.00 105 THR A O 1
ATOM 818 N N . TYR A 1 106 ? 4.231 -14.962 11.530 1.00 97.75 106 TYR A N 1
ATOM 819 C CA . TYR A 1 106 ? 5.460 -14.248 11.839 1.00 97.75 106 TYR A CA 1
ATOM 820 C C . TYR A 1 106 ? 5.228 -13.311 13.021 1.00 97.75 106 TYR A C 1
ATOM 822 O O . TYR A 1 106 ? 4.264 -12.544 13.015 1.00 97.75 106 TYR A O 1
ATOM 830 N N . THR A 1 107 ? 6.107 -13.365 14.025 1.00 97.06 107 THR A N 1
ATOM 831 C CA . THR A 1 107 ? 5.979 -12.561 15.249 1.00 97.06 107 THR A CA 1
ATOM 832 C C . THR A 1 107 ? 7.114 -11.556 15.414 1.00 97.06 107 THR A C 1
ATOM 834 O O . THR A 1 107 ? 8.197 -11.674 14.828 1.00 97.06 107 THR A O 1
ATOM 837 N N . VAL A 1 108 ? 6.886 -10.556 16.259 1.00 95.12 108 VAL A N 1
ATOM 838 C CA . VAL A 1 108 ? 7.887 -9.552 16.614 1.00 95.12 108 VAL A CA 1
ATOM 839 C C . VAL A 1 108 ? 9.065 -10.168 17.378 1.00 95.12 108 VAL A C 1
ATOM 841 O O . VAL A 1 108 ? 10.181 -9.673 17.270 1.00 95.12 108 VAL A O 1
ATOM 844 N N . GLU A 1 109 ? 8.883 -11.279 18.094 1.00 96.50 109 GLU A N 1
ATOM 845 C CA . GLU A 1 109 ? 9.972 -12.034 18.733 1.00 96.50 109 GLU A CA 1
ATOM 846 C C . GLU A 1 109 ? 10.920 -12.629 17.690 1.00 96.50 109 GLU A C 1
ATOM 848 O O . GLU A 1 109 ? 12.139 -12.541 17.847 1.00 96.50 109 GLU A O 1
ATOM 853 N N . MET A 1 110 ? 10.376 -13.164 16.590 1.00 96.56 110 MET A N 1
ATOM 854 C CA . MET A 1 110 ? 11.183 -13.629 15.458 1.00 96.56 110 MET A CA 1
ATOM 855 C C . MET A 1 110 ? 11.954 -12.458 14.837 1.00 96.56 110 MET A C 1
ATOM 857 O O . MET A 1 110 ? 13.150 -12.574 14.569 1.00 96.56 110 MET A O 1
ATOM 861 N N . ALA A 1 111 ? 11.303 -11.299 14.691 1.00 95.00 111 ALA A N 1
ATOM 862 C CA . ALA A 1 111 ? 11.948 -10.080 14.207 1.00 95.00 111 ALA A CA 1
ATOM 863 C C . ALA A 1 111 ? 13.080 -9.594 15.131 1.00 95.00 111 ALA A C 1
ATOM 865 O O . ALA A 1 111 ? 14.138 -9.196 14.642 1.00 95.00 111 ALA A O 1
ATOM 866 N N . LYS A 1 112 ? 12.891 -9.658 16.457 1.00 93.69 112 LYS A N 1
ATOM 867 C CA . LYS A 1 112 ? 13.922 -9.330 17.458 1.00 93.69 112 LYS A CA 1
ATOM 868 C C . LYS A 1 112 ? 15.123 -10.262 17.336 1.00 93.69 112 LYS A C 1
ATOM 870 O O . LYS A 1 112 ? 16.254 -9.785 17.324 1.00 93.69 112 LYS A O 1
ATOM 875 N N . ALA A 1 113 ? 14.888 -11.568 17.190 1.00 92.38 113 ALA A N 1
ATOM 876 C CA . ALA A 1 113 ? 15.952 -12.559 17.017 1.00 92.38 113 ALA A CA 1
ATOM 877 C C . ALA A 1 113 ? 16.778 -12.324 15.738 1.00 92.38 113 ALA A C 1
ATOM 879 O O . ALA A 1 113 ? 17.979 -12.577 15.721 1.00 92.38 113 ALA A O 1
ATOM 880 N N . GLN A 1 114 ? 16.148 -11.789 14.690 1.00 90.75 114 GLN A N 1
ATOM 881 C CA . GLN A 1 114 ? 16.801 -11.396 13.437 1.00 90.75 114 GLN A CA 1
ATOM 882 C C . GLN A 1 114 ? 17.428 -9.990 13.484 1.00 90.75 114 GLN A C 1
ATOM 884 O O . GLN A 1 114 ? 18.021 -9.546 12.505 1.00 90.75 114 GLN A O 1
ATOM 889 N N . GLY A 1 115 ? 17.285 -9.258 14.594 1.00 88.94 115 GLY A N 1
ATOM 890 C CA . GLY A 1 115 ? 17.776 -7.886 14.733 1.00 88.94 115 GLY A CA 1
ATOM 891 C C . GLY A 1 115 ? 16.974 -6.834 13.957 1.00 88.94 115 GLY A C 1
ATOM 892 O O . GLY A 1 115 ? 17.368 -5.667 13.941 1.00 88.94 115 GLY A O 1
ATOM 893 N N . LEU A 1 116 ? 15.835 -7.197 13.357 1.00 88.88 116 LEU A N 1
ATOM 894 C CA . LEU A 1 116 ? 15.025 -6.291 12.535 1.00 88.88 116 LEU A CA 1
ATOM 895 C C . LEU A 1 116 ? 14.412 -5.156 13.353 1.00 88.88 116 LEU A C 1
ATOM 897 O O . LEU A 1 116 ? 14.291 -4.039 12.864 1.00 88.88 116 LEU A O 1
ATOM 901 N N . THR A 1 117 ? 14.091 -5.400 14.623 1.00 88.75 117 THR A N 1
ATOM 902 C CA . THR A 1 117 ? 13.526 -4.373 15.513 1.00 88.75 117 THR A CA 1
ATOM 903 C C . THR A 1 117 ? 14.518 -3.273 15.889 1.00 88.75 117 THR A C 1
ATOM 905 O O . THR A 1 117 ? 14.113 -2.261 16.453 1.00 88.75 117 THR A O 1
ATOM 908 N N . ASN A 1 118 ? 15.811 -3.436 15.585 1.00 85.19 118 ASN A N 1
ATOM 909 C CA . ASN A 1 118 ? 16.801 -2.369 15.743 1.00 85.19 118 ASN A CA 1
ATOM 910 C C . ASN A 1 118 ? 16.772 -1.397 14.553 1.00 85.19 118 ASN A C 1
ATOM 912 O O . ASN A 1 118 ? 17.092 -0.213 14.708 1.00 85.19 118 ASN A O 1
ATOM 916 N N . ASN A 1 119 ? 16.333 -1.866 13.380 1.00 83.44 119 ASN A N 1
ATOM 917 C CA . ASN A 1 119 ? 16.189 -1.045 12.186 1.00 83.44 119 ASN A CA 1
ATOM 918 C C . ASN A 1 119 ? 15.128 0.038 12.439 1.00 83.44 119 ASN A C 1
ATOM 920 O O . ASN A 1 119 ? 13.992 -0.251 12.825 1.00 83.44 119 ASN A O 1
ATOM 924 N N . ARG A 1 120 ? 15.506 1.308 12.255 1.00 83.44 120 ARG A N 1
ATOM 925 C CA . ARG A 1 120 ? 14.608 2.454 12.455 1.00 83.44 120 ARG A CA 1
ATOM 926 C C . ARG A 1 120 ? 13.338 2.342 11.609 1.00 83.44 120 ARG A C 1
ATOM 928 O O . ARG A 1 120 ? 12.261 2.655 12.106 1.00 83.44 120 ARG A O 1
ATOM 935 N N . ASN A 1 121 ? 13.474 1.851 10.381 1.00 83.94 121 ASN A N 1
ATOM 936 C CA . ASN A 1 121 ? 12.375 1.617 9.452 1.00 83.94 121 ASN A CA 1
ATOM 937 C C . ASN A 1 121 ? 11.278 0.729 10.071 1.00 83.94 121 ASN A C 1
ATOM 939 O O . ASN A 1 121 ? 10.116 1.118 10.181 1.00 83.94 121 ASN A O 1
ATOM 943 N N . TRP A 1 122 ? 11.668 -0.439 10.583 1.00 87.75 122 TRP A N 1
ATOM 944 C CA . TRP A 1 122 ? 10.726 -1.403 11.151 1.00 87.75 122 TRP A CA 1
ATOM 945 C C . TRP A 1 122 ? 10.178 -1.010 12.517 1.00 87.75 122 TRP A C 1
ATOM 947 O O . TRP A 1 122 ? 9.075 -1.422 12.866 1.00 87.75 122 TRP A O 1
ATOM 957 N N . ARG A 1 123 ? 10.891 -0.159 13.266 1.00 86.88 123 ARG A N 1
ATOM 958 C CA . ARG A 1 123 ? 10.339 0.474 14.474 1.00 86.88 123 ARG A CA 1
ATOM 959 C C . ARG A 1 123 ? 9.174 1.410 14.157 1.00 86.88 123 ARG A C 1
ATOM 961 O O . ARG A 1 123 ? 8.260 1.512 14.965 1.00 86.88 123 ARG A O 1
ATOM 968 N N . GLN A 1 124 ? 9.200 2.073 13.001 1.00 85.38 124 GLN A N 1
ATOM 969 C CA . GLN A 1 124 ? 8.128 2.969 12.557 1.00 85.38 124 GLN A CA 1
ATOM 970 C C . GLN A 1 124 ? 6.989 2.221 11.853 1.00 85.38 124 GLN A C 1
ATOM 972 O O . GLN A 1 124 ? 5.850 2.677 11.883 1.00 85.38 124 GLN A O 1
ATOM 977 N N . MET A 1 125 ? 7.273 1.058 11.258 1.00 88.38 125 MET A N 1
ATOM 978 C CA . MET A 1 125 ? 6.289 0.253 10.525 1.00 88.38 125 MET A CA 1
ATOM 979 C C . MET A 1 125 ? 6.210 -1.205 11.017 1.00 88.38 125 MET A C 1
ATOM 981 O O . MET A 1 125 ? 6.336 -2.134 10.211 1.00 88.38 125 MET A O 1
ATOM 985 N N . PRO A 1 126 ? 5.971 -1.454 12.319 1.00 91.19 126 PRO A N 1
ATOM 986 C CA . PRO A 1 126 ? 5.973 -2.812 12.865 1.00 91.19 126 PRO A CA 1
ATOM 987 C C . PRO A 1 126 ? 4.871 -3.682 12.248 1.00 91.19 126 PRO A C 1
ATOM 989 O O . PRO A 1 126 ? 5.107 -4.845 11.931 1.00 91.19 126 PRO A O 1
ATOM 992 N N . LEU A 1 127 ? 3.697 -3.094 11.990 1.00 93.38 127 LEU A N 1
ATOM 993 C CA . LEU A 1 127 ? 2.556 -3.769 11.372 1.00 93.38 127 LEU A CA 1
ATOM 994 C C . LEU A 1 127 ? 2.891 -4.266 9.949 1.00 93.38 127 LEU A C 1
ATOM 996 O O . LEU A 1 127 ? 2.617 -5.417 9.604 1.00 93.38 127 LEU A O 1
ATOM 1000 N N . GLN A 1 128 ? 3.546 -3.427 9.139 1.00 92.00 128 GLN A N 1
ATOM 1001 C CA . GLN A 1 128 ? 3.942 -3.792 7.775 1.00 92.00 128 GLN A CA 1
ATOM 1002 C C . GLN A 1 128 ? 5.109 -4.773 7.750 1.00 92.00 128 GLN A C 1
ATOM 1004 O O . GLN A 1 128 ? 5.139 -5.656 6.891 1.00 92.00 128 GLN A O 1
ATOM 1009 N N . MET A 1 129 ? 6.035 -4.667 8.708 1.00 94.75 129 MET A N 1
ATOM 1010 C CA . MET A 1 129 ? 7.124 -5.628 8.869 1.00 94.75 129 MET A CA 1
ATOM 1011 C C . MET A 1 129 ? 6.567 -7.043 9.032 1.00 94.75 129 MET A C 1
ATOM 1013 O O . MET A 1 129 ? 6.918 -7.936 8.259 1.00 94.75 129 MET A O 1
ATOM 1017 N N . VAL A 1 130 ? 5.689 -7.256 10.022 1.00 96.50 130 VAL A N 1
ATOM 1018 C CA . VAL A 1 130 ? 5.187 -8.603 10.325 1.00 96.50 130 VAL A CA 1
ATOM 1019 C C . VAL A 1 130 ? 4.346 -9.164 9.178 1.00 96.50 130 VAL A C 1
ATOM 1021 O O . VAL A 1 130 ? 4.510 -10.336 8.841 1.00 96.50 130 VAL A O 1
ATOM 1024 N N . ARG A 1 131 ? 3.543 -8.324 8.502 1.00 96.75 131 ARG A N 1
ATOM 1025 C CA . ARG A 1 131 ? 2.795 -8.700 7.288 1.00 96.75 131 ARG A CA 1
ATOM 1026 C C . ARG A 1 131 ? 3.729 -9.135 6.164 1.00 96.75 131 ARG A C 1
ATOM 1028 O O . ARG A 1 131 ? 3.543 -10.194 5.573 1.00 96.75 131 ARG A O 1
ATOM 1035 N N . SER A 1 132 ? 4.730 -8.319 5.855 1.00 95.25 132 SER A N 1
ATOM 1036 C CA . SER A 1 132 ? 5.616 -8.565 4.714 1.00 95.25 132 SER A CA 1
ATOM 1037 C C . SER A 1 132 ? 6.447 -9.823 4.927 1.00 95.25 132 SER A C 1
ATOM 1039 O O . SER A 1 132 ? 6.618 -10.608 3.999 1.00 95.25 132 SER A O 1
ATOM 1041 N N . ARG A 1 133 ? 6.907 -10.059 6.162 1.00 95.81 133 ARG A N 1
ATOM 1042 C CA . ARG A 1 133 ? 7.678 -11.254 6.527 1.00 95.81 133 ARG A CA 1
ATOM 1043 C C . ARG A 1 133 ? 6.843 -12.527 6.459 1.00 95.81 133 ARG A C 1
ATOM 1045 O O . ARG A 1 133 ? 7.314 -13.509 5.889 1.00 95.81 133 ARG A O 1
ATOM 1052 N N . VAL A 1 134 ? 5.609 -12.525 6.976 1.00 97.94 134 VAL A N 1
ATOM 1053 C CA . VAL A 1 134 ? 4.744 -13.709 6.842 1.00 97.94 134 VAL A CA 1
ATOM 1054 C C . VAL A 1 134 ? 4.352 -13.952 5.383 1.00 97.94 134 VAL A C 1
ATOM 1056 O O . VAL A 1 134 ? 4.326 -15.102 4.947 1.00 97.94 134 VAL A O 1
ATOM 1059 N N . LEU A 1 135 ? 4.128 -12.886 4.603 1.00 97.94 135 LEU A N 1
ATOM 1060 C CA . LEU A 1 135 ? 3.789 -12.986 3.188 1.00 97.94 135 LEU A CA 1
ATOM 1061 C C . LEU A 1 135 ? 4.922 -13.641 2.392 1.00 97.94 135 LEU A C 1
ATOM 1063 O O . LEU A 1 135 ? 4.700 -14.669 1.761 1.00 97.94 135 LEU A O 1
ATOM 1067 N N . THR A 1 136 ? 6.143 -13.105 2.437 1.00 96.94 136 THR A N 1
ATOM 1068 C CA . THR A 1 136 ? 7.270 -13.646 1.653 1.00 96.94 136 THR A CA 1
ATOM 1069 C C . THR A 1 136 ? 7.657 -15.058 2.096 1.00 96.94 136 THR A C 1
ATOM 1071 O O . THR A 1 136 ? 7.960 -15.908 1.254 1.00 96.94 136 THR A O 1
ATOM 1074 N N . MET A 1 137 ? 7.595 -15.341 3.403 1.00 96.12 137 MET A N 1
ATOM 1075 C CA . MET A 1 137 ? 7.814 -16.675 3.966 1.00 96.12 137 MET A CA 1
ATOM 1076 C C . MET A 1 137 ? 6.779 -17.683 3.454 1.00 96.12 137 MET A C 1
ATOM 1078 O O . MET A 1 137 ? 7.158 -18.716 2.902 1.00 96.12 137 MET A O 1
ATOM 1082 N N . GLY A 1 138 ? 5.488 -17.366 3.582 1.00 97.75 138 GLY A N 1
ATOM 1083 C CA . GLY A 1 138 ? 4.403 -18.245 3.153 1.00 97.75 138 GLY A CA 1
ATOM 1084 C C . GLY A 1 138 ? 4.366 -18.445 1.639 1.00 97.75 138 GLY A C 1
ATOM 1085 O O . GLY A 1 138 ? 4.153 -19.565 1.176 1.00 97.75 138 GLY A O 1
ATOM 1086 N N . LEU A 1 139 ? 4.661 -17.401 0.854 1.00 98.19 139 LEU A N 1
ATOM 1087 C CA . LEU A 1 139 ? 4.736 -17.501 -0.604 1.00 98.19 139 LEU A CA 1
ATOM 1088 C C . LEU A 1 139 ? 5.832 -18.467 -1.061 1.00 98.19 139 LEU A C 1
ATOM 1090 O O . LEU A 1 139 ? 5.565 -19.317 -1.905 1.00 98.19 139 LEU A O 1
ATOM 1094 N N . ARG A 1 140 ? 7.045 -18.374 -0.499 1.00 96.62 140 ARG A N 1
ATOM 1095 C CA . ARG A 1 140 ? 8.150 -19.278 -0.864 1.00 96.62 140 ARG A CA 1
ATOM 1096 C C . ARG A 1 140 ? 7.930 -20.709 -0.384 1.00 96.62 140 ARG A C 1
ATOM 1098 O O . ARG A 1 140 ? 8.353 -21.631 -1.071 1.00 96.62 140 ARG A O 1
ATOM 1105 N N . ALA A 1 141 ? 7.286 -20.892 0.767 1.00 96.75 141 ALA A N 1
ATOM 1106 C CA . ALA A 1 141 ? 6.977 -22.218 1.291 1.00 96.75 141 ALA A CA 1
ATOM 1107 C C . ALA A 1 141 ? 5.850 -22.910 0.502 1.00 96.75 141 ALA A C 1
ATOM 1109 O O . ALA A 1 141 ? 5.942 -24.102 0.231 1.00 96.75 141 ALA A O 1
ATOM 1110 N N . THR A 1 142 ? 4.819 -22.158 0.102 1.00 98.06 142 THR A N 1
ATOM 1111 C CA . THR A 1 142 ? 3.614 -22.711 -0.545 1.00 98.06 142 THR A CA 1
ATOM 1112 C C . THR A 1 142 ? 3.722 -22.752 -2.071 1.00 98.06 142 THR A C 1
ATOM 1114 O O . THR A 1 142 ? 3.189 -23.658 -2.705 1.00 98.06 142 THR A O 1
ATOM 1117 N N . TYR A 1 143 ? 4.410 -2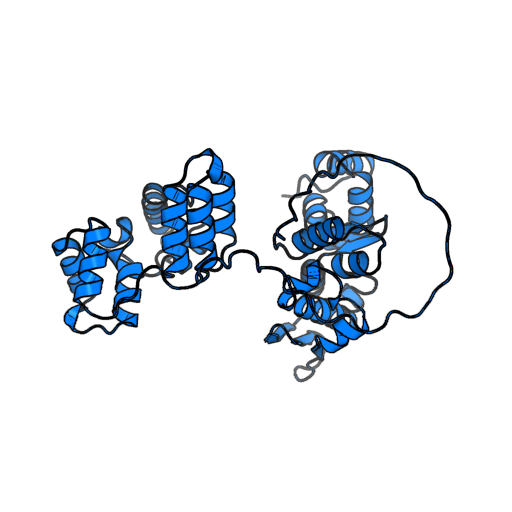1.787 -2.691 1.00 97.88 143 TYR A N 1
ATOM 1118 C CA . TYR A 1 143 ? 4.540 -21.664 -4.152 1.00 97.88 143 TYR A CA 1
ATOM 1119 C C . TYR A 1 143 ? 6.012 -21.565 -4.597 1.00 97.88 143 TYR A C 1
ATOM 1121 O O . TYR A 1 143 ? 6.396 -20.607 -5.284 1.00 97.88 143 TYR A O 1
ATOM 1129 N N . PRO A 1 144 ? 6.877 -22.526 -4.215 1.00 95.44 144 PRO A N 1
ATOM 1130 C CA . PRO A 1 144 ? 8.285 -22.501 -4.611 1.00 95.44 144 PRO A CA 1
ATOM 1131 C C . PRO A 1 144 ? 8.454 -22.562 -6.139 1.00 95.44 144 PRO A C 1
ATOM 1133 O O . PRO A 1 144 ? 9.394 -22.002 -6.689 1.00 95.44 144 PRO A O 1
ATOM 1136 N N . ASP A 1 145 ? 7.514 -23.175 -6.845 1.00 94.69 145 ASP A N 1
ATOM 1137 C CA . ASP A 1 145 ? 7.444 -23.231 -8.303 1.00 94.69 145 ASP A CA 1
ATOM 1138 C C . ASP A 1 145 ? 7.203 -21.867 -8.975 1.00 94.69 145 ASP A C 1
ATOM 1140 O O . ASP A 1 145 ? 7.577 -21.688 -10.133 1.00 94.69 145 ASP A O 1
ATOM 1144 N N . ALA A 1 146 ? 6.631 -20.893 -8.260 1.00 95.00 146 ALA A N 1
ATOM 1145 C CA . ALA A 1 146 ? 6.380 -19.551 -8.785 1.00 95.00 146 ALA A CA 1
ATOM 1146 C C . ALA A 1 146 ? 7.448 -18.523 -8.377 1.00 95.00 146 ALA A C 1
ATOM 1148 O O . ALA A 1 146 ? 7.783 -17.648 -9.175 1.00 95.00 146 ALA A O 1
ATOM 1149 N N . VAL A 1 147 ? 7.947 -18.591 -7.136 1.00 95.25 147 VAL A N 1
ATOM 1150 C CA . VAL A 1 147 ? 8.782 -17.522 -6.544 1.00 95.25 147 VAL A CA 1
ATOM 1151 C C . VAL A 1 147 ? 10.027 -18.017 -5.798 1.00 95.25 147 VAL A C 1
ATOM 1153 O O . VAL A 1 147 ? 10.647 -17.245 -5.062 1.00 95.25 147 VAL A O 1
ATOM 1156 N N . SER A 1 148 ? 10.429 -19.284 -5.952 1.00 86.50 148 SER A N 1
ATOM 1157 C CA . SER A 1 148 ? 11.695 -19.749 -5.364 1.00 86.50 148 SER A CA 1
ATOM 1158 C C . SER A 1 148 ? 12.881 -18.922 -5.870 1.00 86.50 148 SER A C 1
ATOM 1160 O O . SER A 1 148 ? 12.944 -18.530 -7.034 1.00 86.50 148 SER A O 1
ATOM 1162 N N . GLY A 1 149 ? 13.818 -18.623 -4.969 1.00 85.44 149 GLY A N 1
ATOM 1163 C CA . GLY A 1 149 ? 14.990 -17.791 -5.253 1.00 85.44 149 GLY A CA 1
ATOM 1164 C C . GLY A 1 149 ? 14.716 -16.285 -5.337 1.00 85.44 149 GLY A C 1
ATOM 1165 O O . GLY A 1 149 ? 15.672 -15.517 -5.418 1.00 85.44 149 GLY A O 1
ATOM 1166 N N . ILE A 1 150 ? 13.452 -15.847 -5.268 1.00 92.69 150 ILE A N 1
ATOM 1167 C CA . ILE A 1 150 ? 13.091 -14.427 -5.240 1.00 92.69 150 ILE A CA 1
ATOM 1168 C C . ILE A 1 150 ? 13.063 -13.931 -3.790 1.00 92.69 150 ILE A C 1
ATOM 1170 O O . ILE A 1 150 ? 12.331 -14.443 -2.934 1.00 92.69 150 ILE A O 1
ATOM 1174 N N . TYR A 1 151 ? 13.859 -12.900 -3.525 1.00 91.75 151 TYR A N 1
ATOM 1175 C CA . TYR A 1 151 ? 13.851 -12.162 -2.265 1.00 91.75 151 TYR A CA 1
ATOM 1176 C C . TYR A 1 151 ? 13.050 -10.879 -2.406 1.00 91.75 151 TYR A C 1
ATOM 1178 O O . TYR A 1 151 ? 13.051 -10.263 -3.482 1.00 91.75 151 TYR A O 1
ATOM 1186 N N . SER A 1 152 ? 12.424 -10.448 -1.309 1.00 93.88 152 SER A N 1
ATOM 1187 C CA . SER A 1 152 ? 11.842 -9.117 -1.309 1.00 93.88 152 SER A CA 1
ATOM 1188 C C . SER A 1 152 ? 12.914 -8.035 -1.189 1.00 93.88 152 SER A C 1
ATOM 1190 O O . SER A 1 152 ? 13.992 -8.271 -0.633 1.00 93.88 152 SER A O 1
ATOM 1192 N N . ALA A 1 153 ? 12.625 -6.837 -1.697 1.00 92.00 153 ALA A N 1
ATOM 1193 C CA . ALA A 1 153 ? 13.521 -5.688 -1.578 1.00 92.00 153 ALA A CA 1
ATOM 1194 C C . ALA A 1 153 ? 13.876 -5.406 -0.113 1.00 92.00 153 ALA A C 1
ATOM 1196 O O . ALA A 1 153 ? 15.044 -5.226 0.222 1.00 92.00 153 ALA A O 1
ATOM 1197 N N . ASP A 1 154 ? 12.882 -5.502 0.769 1.00 90.31 154 ASP A N 1
ATOM 1198 C CA . ASP A 1 154 ? 13.023 -5.374 2.218 1.00 90.31 154 ASP A CA 1
ATOM 1199 C C . ASP A 1 154 ? 14.002 -6.395 2.822 1.00 90.31 154 ASP A C 1
ATOM 1201 O O . ASP A 1 154 ? 14.828 -6.056 3.666 1.00 90.31 154 ASP A O 1
ATOM 1205 N N . GLU A 1 155 ? 13.928 -7.660 2.397 1.00 90.69 155 GLU A N 1
ATOM 1206 C CA . GLU A 1 155 ? 14.809 -8.728 2.895 1.00 90.69 155 GLU A CA 1
ATOM 1207 C C . GLU A 1 155 ? 16.256 -8.528 2.443 1.00 90.69 155 GLU A C 1
ATOM 1209 O O . GLU A 1 155 ? 17.193 -8.788 3.203 1.00 90.69 155 GLU A O 1
ATOM 1214 N N . ILE A 1 156 ? 16.456 -8.049 1.213 1.00 90.50 156 ILE A N 1
ATOM 1215 C CA . ILE A 1 156 ? 17.790 -7.709 0.723 1.00 90.50 156 ILE A CA 1
ATOM 1216 C C . ILE A 1 156 ? 18.319 -6.457 1.431 1.00 90.50 156 ILE A C 1
ATOM 1218 O O . ILE A 1 156 ? 19.489 -6.445 1.816 1.00 90.50 156 ILE A O 1
ATOM 1222 N N . ALA A 1 157 ? 17.487 -5.434 1.642 1.00 88.38 157 ALA A N 1
ATOM 1223 C CA . ALA A 1 157 ? 17.865 -4.194 2.318 1.00 88.38 157 ALA A CA 1
ATOM 1224 C C . ALA A 1 157 ? 18.319 -4.435 3.767 1.00 88.38 157 ALA A C 1
ATOM 1226 O O . ALA A 1 157 ? 19.360 -3.916 4.180 1.00 88.38 157 ALA A O 1
ATOM 1227 N N . ASP A 1 158 ? 17.603 -5.283 4.512 1.00 88.00 158 ASP A N 1
ATOM 1228 C CA . ASP A 1 158 ? 17.952 -5.634 5.895 1.00 88.00 158 ASP A CA 1
ATOM 1229 C C . ASP A 1 158 ? 19.316 -6.331 6.011 1.00 88.00 158 ASP A C 1
ATOM 1231 O O . ASP A 1 158 ? 20.039 -6.131 6.987 1.00 88.00 158 ASP A O 1
ATOM 1235 N N . ASN A 1 159 ? 19.698 -7.102 4.988 1.00 85.31 159 ASN A N 1
ATOM 1236 C CA . ASN A 1 159 ? 20.944 -7.873 4.950 1.00 85.31 159 ASN A CA 1
ATOM 1237 C C . ASN A 1 159 ? 22.069 -7.198 4.149 1.00 85.31 159 ASN A C 1
ATOM 1239 O O . ASN A 1 159 ? 23.117 -7.802 3.913 1.00 85.31 159 ASN A O 1
ATOM 1243 N N . THR A 1 160 ? 21.863 -5.963 3.698 1.00 85.94 160 THR A N 1
ATOM 1244 C CA . THR A 1 160 ? 22.845 -5.212 2.915 1.00 85.94 160 THR A CA 1
ATOM 1245 C C . THR A 1 160 ? 23.372 -4.039 3.728 1.00 85.94 160 THR A C 1
ATOM 1247 O O . THR A 1 160 ? 22.612 -3.349 4.404 1.00 85.94 160 THR A O 1
ATOM 1250 N N . GLU A 1 161 ? 24.679 -3.790 3.657 1.00 82.94 161 GLU A N 1
ATOM 1251 C CA . GLU A 1 161 ? 25.289 -2.595 4.243 1.00 82.94 161 GLU A CA 1
ATOM 1252 C C . GLU A 1 161 ? 24.849 -1.348 3.458 1.00 82.94 161 GLU A C 1
ATOM 1254 O O . GLU A 1 161 ? 25.291 -1.094 2.332 1.00 82.94 161 GLU A O 1
ATOM 1259 N N . MET A 1 162 ? 23.927 -0.595 4.049 1.00 84.38 162 MET A N 1
ATOM 1260 C CA . MET A 1 162 ? 23.382 0.666 3.546 1.00 84.38 162 MET A CA 1
ATOM 1261 C C . MET A 1 162 ? 22.918 1.510 4.735 1.00 84.38 162 MET A C 1
ATOM 1263 O O . MET A 1 162 ? 22.734 0.986 5.837 1.00 84.38 162 MET A O 1
ATOM 1267 N N . SER A 1 163 ? 22.773 2.814 4.523 1.00 82.50 163 SER A N 1
ATOM 1268 C CA . SER A 1 163 ? 22.298 3.726 5.564 1.00 82.50 163 SER A CA 1
ATOM 1269 C C . SER A 1 163 ? 20.836 3.452 5.932 1.00 82.50 163 SER A C 1
ATOM 1271 O O . SER A 1 163 ? 20.059 2.941 5.123 1.00 82.50 163 SER A O 1
ATOM 1273 N N . ASP A 1 164 ? 20.444 3.821 7.153 1.00 77.25 164 ASP A N 1
ATOM 1274 C CA . ASP A 1 164 ? 19.051 3.702 7.604 1.00 77.25 164 ASP A CA 1
ATOM 1275 C C . ASP A 1 164 ? 18.088 4.499 6.706 1.00 77.25 164 ASP A C 1
ATOM 1277 O O . ASP A 1 164 ? 16.970 4.050 6.461 1.00 77.25 164 ASP A O 1
ATOM 1281 N N . ASP A 1 165 ? 18.537 5.640 6.172 1.00 77.19 165 ASP A N 1
ATOM 1282 C CA . ASP A 1 165 ? 17.749 6.470 5.257 1.00 77.19 165 ASP A CA 1
ATOM 1283 C C . ASP A 1 165 ? 17.542 5.776 3.898 1.00 77.19 165 ASP A C 1
ATOM 1285 O O . ASP A 1 165 ? 16.431 5.771 3.371 1.00 77.19 165 ASP A O 1
ATOM 1289 N N . GLU A 1 166 ? 18.573 5.123 3.347 1.00 79.94 166 GLU A N 1
ATOM 1290 C CA . GLU A 1 166 ? 18.436 4.321 2.120 1.00 79.94 166 GLU A CA 1
ATOM 1291 C C . GLU A 1 166 ? 17.475 3.140 2.327 1.00 79.94 166 GLU A C 1
ATOM 1293 O O . GLU A 1 166 ? 16.600 2.908 1.492 1.00 79.94 166 GLU A O 1
ATOM 1298 N N . ARG A 1 167 ? 17.584 2.425 3.458 1.00 81.69 167 ARG A N 1
ATOM 1299 C CA . ARG A 1 167 ? 16.673 1.314 3.807 1.00 81.69 167 ARG A CA 1
ATOM 1300 C C . ARG A 1 167 ? 15.232 1.772 3.917 1.00 81.69 167 ARG A C 1
ATOM 1302 O O . ARG A 1 167 ? 14.336 1.077 3.438 1.00 81.69 167 ARG A O 1
ATOM 1309 N N . ALA A 1 168 ? 15.024 2.918 4.559 1.00 78.69 168 ALA A N 1
ATOM 1310 C CA . ALA A 1 168 ? 13.716 3.527 4.689 1.00 78.69 168 ALA A CA 1
ATOM 1311 C C . ALA A 1 168 ? 13.130 3.806 3.301 1.00 78.69 168 ALA A C 1
ATOM 1313 O O . ALA A 1 168 ? 12.064 3.293 2.993 1.00 78.69 168 ALA A O 1
ATOM 1314 N N . ILE A 1 169 ? 13.849 4.506 2.419 1.00 81.25 169 ILE A N 1
ATOM 1315 C CA . ILE A 1 169 ? 13.357 4.818 1.065 1.00 81.25 169 ILE A CA 1
ATOM 1316 C C . ILE A 1 169 ? 12.960 3.549 0.295 1.00 81.25 169 ILE A C 1
ATOM 1318 O O . ILE A 1 169 ? 11.894 3.511 -0.309 1.00 81.25 169 ILE A O 1
ATOM 1322 N N . ILE A 1 170 ? 13.780 2.496 0.349 1.00 83.19 170 ILE A N 1
ATOM 1323 C CA . ILE A 1 170 ? 13.491 1.227 -0.337 1.00 83.19 170 ILE A CA 1
ATOM 1324 C C . ILE A 1 170 ? 12.234 0.563 0.224 1.00 83.19 170 ILE A C 1
ATOM 1326 O O . ILE A 1 170 ? 11.389 0.100 -0.536 1.00 83.19 170 ILE A O 1
ATOM 1330 N N . SER A 1 171 ? 12.115 0.507 1.550 1.00 80.31 171 SER A N 1
ATOM 1331 C CA . SER A 1 171 ? 10.967 -0.132 2.201 1.00 80.31 171 SER A CA 1
ATOM 1332 C C . SER A 1 171 ? 9.693 0.669 1.967 1.00 80.31 171 SER A C 1
ATOM 1334 O O . SER A 1 171 ? 8.629 0.100 1.750 1.00 80.31 171 SER A O 1
ATOM 1336 N N . ALA A 1 172 ? 9.813 1.994 1.965 1.00 78.50 172 ALA A N 1
ATOM 1337 C CA . ALA A 1 172 ? 8.733 2.904 1.645 1.00 78.50 172 ALA A CA 1
ATOM 1338 C C . ALA A 1 172 ? 8.203 2.675 0.227 1.00 78.50 172 ALA A C 1
ATOM 1340 O O . ALA A 1 172 ? 7.000 2.515 0.034 1.00 78.50 172 ALA A O 1
ATOM 1341 N N . ASP A 1 173 ? 9.105 2.597 -0.751 1.00 78.19 173 ASP A N 1
ATOM 1342 C CA . ASP A 1 173 ? 8.738 2.362 -2.145 1.00 78.19 173 ASP A CA 1
ATOM 1343 C C . ASP A 1 173 ? 8.152 0.951 -2.349 1.00 78.19 173 ASP A C 1
ATOM 1345 O O . ASP A 1 173 ? 7.068 0.812 -2.911 1.00 78.19 173 ASP A O 1
ATOM 1349 N N . SER A 1 174 ? 8.793 -0.083 -1.782 1.00 80.38 174 SER A N 1
ATOM 1350 C CA . SER A 1 174 ? 8.350 -1.493 -1.836 1.00 80.38 174 SER A CA 1
ATOM 1351 C C . SER A 1 174 ? 6.956 -1.708 -1.240 1.00 80.38 174 SER A C 1
ATOM 1353 O O . SER A 1 174 ? 6.166 -2.503 -1.753 1.00 80.38 174 SER A O 1
ATOM 1355 N N . LEU A 1 175 ? 6.648 -1.008 -0.145 1.00 75.81 175 LEU A N 1
ATOM 1356 C CA . LEU A 1 175 ? 5.378 -1.127 0.573 1.00 75.81 175 LEU A CA 1
ATOM 1357 C C . LEU A 1 175 ? 4.324 -0.119 0.096 1.00 75.81 175 LEU A C 1
ATOM 1359 O O . LEU A 1 175 ? 3.175 -0.206 0.530 1.00 75.81 175 LEU A O 1
ATOM 1363 N N . GLY A 1 176 ? 4.697 0.840 -0.757 1.00 63.38 176 GLY A N 1
ATOM 1364 C CA . GLY A 1 176 ? 3.841 1.965 -1.136 1.00 63.38 176 GLY A CA 1
ATOM 1365 C C . GLY A 1 176 ? 3.481 2.881 0.044 1.00 63.38 176 GLY A C 1
ATOM 1366 O O . GLY A 1 176 ? 2.384 3.436 0.075 1.00 63.38 176 GLY A O 1
ATOM 1367 N N . VAL A 1 177 ? 4.370 3.008 1.036 1.00 55.53 177 VAL A N 1
ATOM 1368 C CA . VAL A 1 177 ? 4.176 3.788 2.271 1.00 55.53 177 VAL A CA 1
ATOM 1369 C C . VAL A 1 177 ? 5.286 4.823 2.393 1.00 55.53 177 VAL A C 1
ATOM 1371 O O . VAL A 1 177 ? 6.437 4.456 2.549 1.00 55.53 177 VAL A O 1
ATOM 1374 N N . GLU A 1 178 ? 4.994 6.121 2.405 1.00 45.97 178 GLU A N 1
ATOM 1375 C CA . GLU A 1 178 ? 6.048 7.114 2.646 1.00 45.97 178 GLU A CA 1
ATOM 1376 C C . GLU A 1 178 ? 6.506 7.138 4.114 1.00 45.97 178 GLU A C 1
ATOM 1378 O O . GLU A 1 178 ? 5.719 7.383 5.031 1.00 45.97 178 GLU A O 1
ATOM 1383 N N . LEU A 1 179 ? 7.808 6.950 4.341 1.00 41.44 179 LEU A N 1
ATOM 1384 C CA . LEU A 1 179 ? 8.438 7.178 5.641 1.00 41.44 179 LEU A CA 1
ATOM 1385 C C . LEU A 1 179 ? 8.852 8.642 5.788 1.00 41.44 179 LEU A C 1
ATOM 1387 O O . LEU A 1 179 ? 9.468 9.221 4.894 1.00 41.44 179 LEU A O 1
ATOM 1391 N N . ARG A 1 180 ? 8.598 9.230 6.963 1.00 39.78 180 ARG A N 1
ATOM 1392 C CA . ARG A 1 180 ? 9.132 10.553 7.321 1.00 39.78 180 ARG A CA 1
ATOM 1393 C C . ARG A 1 180 ? 10.659 10.476 7.451 1.00 39.78 180 ARG A C 1
ATOM 1395 O O . ARG A 1 180 ? 11.178 9.972 8.451 1.00 39.78 180 ARG A O 1
ATOM 1402 N N . ALA A 1 181 ? 11.379 10.999 6.459 1.00 33.88 181 ALA A N 1
ATOM 1403 C CA . ALA A 1 181 ? 12.827 11.171 6.538 1.00 33.88 181 ALA A CA 1
ATOM 1404 C C . ALA A 1 181 ? 13.193 12.135 7.690 1.00 33.88 181 ALA A C 1
ATOM 1406 O O . ALA A 1 181 ? 12.492 13.128 7.907 1.00 33.88 181 ALA A O 1
ATOM 1407 N N . PRO A 1 182 ? 14.278 11.892 8.449 1.00 36.22 182 PRO A N 1
ATOM 1408 C CA . PRO A 1 182 ? 14.807 12.908 9.357 1.00 36.22 182 PRO A CA 1
ATOM 1409 C C . PRO A 1 182 ? 15.309 14.124 8.558 1.00 36.22 182 PRO A C 1
ATOM 1411 O O . PRO A 1 182 ? 16.013 13.973 7.561 1.00 36.22 182 PRO A O 1
ATOM 1414 N N . GLN A 1 183 ? 15.018 15.342 9.027 1.00 32.59 183 GLN A N 1
ATOM 1415 C CA . GLN A 1 183 ? 15.742 16.536 8.581 1.00 32.59 183 GLN A CA 1
ATOM 1416 C C . GLN A 1 183 ? 17.243 16.318 8.821 1.00 32.59 183 GLN A C 1
ATOM 1418 O O . GLN A 1 183 ? 17.675 16.156 9.963 1.00 32.59 183 GLN A O 1
ATOM 1423 N N . GLN A 1 184 ? 18.045 16.318 7.754 1.00 32.56 184 GLN A N 1
ATOM 1424 C CA . GLN A 1 184 ? 19.501 16.310 7.865 1.00 32.56 184 GLN A CA 1
ATOM 1425 C C . GLN A 1 184 ? 19.958 17.593 8.569 1.00 32.56 184 GLN A C 1
ATOM 1427 O O . GLN A 1 184 ? 20.075 18.656 7.956 1.00 32.56 184 GLN A O 1
ATOM 1432 N N . SER A 1 185 ? 20.256 17.497 9.863 1.00 34.78 185 SER A N 1
ATOM 1433 C CA . SER A 1 185 ? 21.044 18.504 10.561 1.00 34.78 185 SER A CA 1
ATOM 1434 C C . SER A 1 185 ? 22.443 18.509 9.946 1.00 34.78 185 SER A C 1
ATOM 1436 O O . SER A 1 185 ? 23.244 17.604 10.188 1.00 34.78 185 SER A O 1
ATOM 1438 N N . ARG A 1 186 ? 22.742 19.514 9.119 1.00 29.70 186 ARG A N 1
ATOM 1439 C CA . ARG A 1 186 ? 24.107 19.793 8.663 1.00 29.70 186 ARG A CA 1
ATOM 1440 C C . ARG A 1 186 ? 24.986 20.047 9.890 1.00 29.70 186 ARG A C 1
ATOM 1442 O O . ARG A 1 186 ? 24.915 21.120 10.483 1.00 29.70 186 ARG A O 1
ATOM 1449 N N . ALA A 1 187 ? 25.811 19.075 10.266 1.00 32.97 187 ALA A N 1
ATOM 1450 C CA . ALA A 1 187 ? 26.878 19.290 11.235 1.00 32.97 187 ALA A CA 1
ATOM 1451 C C . ALA A 1 187 ? 28.077 19.978 10.542 1.00 32.97 187 ALA A C 1
ATOM 1453 O O . ALA A 1 187 ? 28.446 19.572 9.435 1.00 32.97 187 ALA A O 1
ATOM 1454 N N . PRO A 1 188 ? 28.692 21.011 11.148 1.00 36.69 188 PRO A N 1
ATOM 1455 C CA . PRO A 1 188 ? 29.891 21.644 10.610 1.00 36.69 188 PRO A CA 1
ATOM 1456 C C . PRO A 1 188 ? 31.157 20.780 10.761 1.00 36.69 188 PRO A C 1
ATOM 1458 O O . PRO A 1 188 ? 31.273 19.919 11.629 1.00 36.69 188 PRO A O 1
ATOM 1461 N N . SER A 1 189 ? 32.105 21.050 9.862 1.00 31.41 189 SER A N 1
ATOM 1462 C CA . SER A 1 189 ? 33.336 20.310 9.562 1.00 31.41 189 SER A CA 1
ATOM 1463 C C . SER A 1 189 ? 34.436 20.338 10.645 1.00 31.41 189 SER A C 1
ATOM 1465 O O . SER A 1 189 ? 34.764 21.391 11.178 1.00 31.41 189 SER A O 1
ATOM 1467 N N . SER A 1 190 ? 35.084 19.169 10.801 1.00 31.97 190 SER A N 1
ATOM 1468 C CA . SER A 1 190 ? 36.520 18.867 11.043 1.00 31.97 190 SER A CA 1
ATOM 1469 C C . SER A 1 190 ? 37.300 19.427 12.250 1.00 31.97 190 SER A C 1
ATOM 1471 O O . SER A 1 190 ? 37.610 20.613 12.262 1.00 31.97 190 SER A O 1
ATOM 1473 N N . ALA A 1 191 ? 37.824 18.525 13.109 1.00 28.42 191 ALA A N 1
ATOM 1474 C CA . ALA A 1 191 ? 39.249 18.396 13.527 1.00 28.42 191 ALA A CA 1
ATOM 1475 C C . ALA A 1 191 ? 39.466 17.074 14.346 1.00 28.42 191 ALA A C 1
ATOM 1477 O O . ALA A 1 191 ? 38.476 16.419 14.657 1.00 28.42 191 ALA A O 1
ATOM 1478 N N . PRO A 1 192 ? 40.699 16.588 14.641 1.00 32.28 192 PRO A N 1
ATOM 1479 C CA . PRO A 1 192 ? 41.126 15.230 14.275 1.00 32.28 192 PRO A CA 1
ATOM 1480 C C . PRO A 1 192 ? 41.210 14.194 15.415 1.00 32.28 192 PRO A C 1
ATOM 1482 O O . PRO A 1 192 ? 41.362 14.498 16.593 1.00 32.28 192 PRO A O 1
ATOM 1485 N N . TYR A 1 193 ? 41.212 12.932 14.982 1.00 28.53 193 TYR A N 1
ATOM 1486 C CA . TYR A 1 193 ? 41.368 11.681 15.730 1.00 28.53 193 TYR A CA 1
ATOM 1487 C C . TYR A 1 193 ? 42.653 11.616 16.585 1.00 28.53 193 TYR A C 1
ATOM 1489 O O . TYR A 1 193 ? 43.759 11.719 16.050 1.00 28.53 193 TYR A O 1
ATOM 1497 N N . GLN A 1 194 ? 42.536 11.324 17.890 1.00 31.45 194 GLN A N 1
ATOM 1498 C CA . GLN A 1 194 ? 43.656 10.840 18.710 1.00 31.45 194 GLN A CA 1
ATOM 1499 C C . GLN A 1 194 ? 43.291 9.606 19.557 1.00 31.45 194 GLN A C 1
ATOM 1501 O O . GLN A 1 194 ? 42.419 9.638 20.412 1.00 31.45 194 GLN A O 1
ATOM 1506 N N . LYS A 1 195 ? 44.045 8.537 19.258 1.00 30.31 195 LYS A N 1
ATOM 1507 C CA . LYS A 1 195 ? 44.441 7.334 20.020 1.00 30.31 195 LYS A CA 1
ATOM 1508 C C . LYS A 1 195 ? 43.444 6.640 20.967 1.00 30.31 195 LYS A C 1
ATOM 1510 O O . LYS A 1 195 ? 43.084 7.133 22.026 1.00 30.31 195 LYS A O 1
ATOM 1515 N N . LYS A 1 196 ? 43.213 5.361 20.628 1.00 34.34 196 LYS A N 1
ATOM 1516 C CA . LYS A 1 196 ? 42.748 4.262 21.491 1.00 34.34 196 LYS A CA 1
ATOM 1517 C C . LYS A 1 196 ? 43.358 4.333 22.896 1.00 34.34 196 LYS A C 1
ATOM 1519 O O . LYS A 1 196 ? 44.570 4.179 23.045 1.00 34.34 196 LYS A O 1
ATOM 1524 N N . VAL A 1 197 ? 42.491 4.423 23.901 1.00 30.59 197 VAL A N 1
ATOM 1525 C CA . VAL A 1 197 ? 42.770 3.972 25.266 1.00 30.59 197 VAL A CA 1
ATOM 1526 C C . VAL A 1 197 ? 41.770 2.868 25.601 1.00 30.59 197 VAL A C 1
ATOM 1528 O O . VAL A 1 197 ? 40.601 2.909 25.229 1.00 30.59 197 VAL A O 1
ATOM 1531 N N . THR A 1 198 ? 42.317 1.831 26.213 1.00 29.88 198 THR A N 1
ATOM 1532 C CA . THR A 1 198 ? 41.760 0.529 26.567 1.00 29.88 198 THR A CA 1
ATOM 1533 C C . THR A 1 198 ? 40.417 0.563 27.298 1.00 29.88 198 THR A C 1
ATOM 1535 O O . THR A 1 198 ? 40.176 1.392 28.171 1.00 29.88 198 THR A O 1
ATOM 1538 N N . SER A 1 199 ? 39.588 -0.424 26.959 1.00 33.38 199 SER A N 1
ATOM 1539 C CA . SER A 1 199 ? 38.276 -0.740 27.519 1.00 33.38 199 SER A CA 1
ATOM 1540 C C . SER A 1 199 ? 38.266 -0.862 29.045 1.00 33.38 199 SER A C 1
ATOM 1542 O O . SER A 1 199 ? 38.981 -1.692 29.613 1.00 33.38 199 SER A O 1
ATOM 1544 N N . ARG A 1 200 ? 37.356 -0.122 29.682 1.00 33.25 200 ARG A N 1
ATOM 1545 C CA . ARG A 1 200 ? 36.804 -0.423 31.008 1.00 33.25 200 ARG A CA 1
ATOM 1546 C C . ARG A 1 200 ? 35.294 -0.654 30.829 1.00 33.25 200 ARG A C 1
ATOM 1548 O O . ARG A 1 200 ? 34.699 0.078 30.038 1.00 33.25 200 ARG A O 1
ATOM 1555 N N . PRO A 1 201 ? 34.670 -1.651 31.481 1.00 35.69 201 PRO A N 1
ATOM 1556 C CA . PRO A 1 201 ? 33.238 -1.899 31.314 1.00 35.69 201 PRO A CA 1
ATOM 1557 C C . PRO A 1 201 ? 32.442 -0.689 31.834 1.00 35.69 201 PRO A C 1
ATOM 1559 O O . PRO A 1 201 ? 32.741 -0.236 32.944 1.00 35.69 201 PRO A O 1
ATOM 1562 N N . PRO A 1 202 ? 31.463 -0.146 31.087 1.00 35.62 202 PRO A N 1
ATOM 1563 C CA . PRO A 1 202 ? 30.606 0.901 31.618 1.00 35.62 202 PRO A CA 1
ATOM 1564 C C . PRO A 1 202 ? 29.657 0.321 32.673 1.00 35.62 202 PRO A C 1
ATOM 1566 O O . PRO A 1 202 ? 28.999 -0.695 32.453 1.00 35.62 202 PRO A O 1
ATOM 1569 N N . GLN A 1 203 ? 29.623 0.981 33.831 1.00 38.78 203 GLN A N 1
ATOM 1570 C CA . GLN A 1 203 ? 28.584 0.815 34.845 1.00 38.78 203 GLN A CA 1
ATOM 1571 C C . GLN A 1 203 ? 27.233 1.330 34.305 1.00 38.78 203 GLN A C 1
ATOM 1573 O O . GLN A 1 203 ? 27.236 2.168 33.400 1.00 38.78 203 GLN A O 1
ATOM 1578 N N . PRO A 1 204 ? 26.090 0.860 34.837 1.00 34.75 204 PRO A N 1
ATOM 1579 C CA . PRO A 1 204 ? 24.770 1.309 34.400 1.00 34.75 204 PRO A CA 1
ATOM 1580 C C . PRO A 1 204 ? 24.606 2.816 34.631 1.00 34.75 204 PRO A C 1
ATOM 1582 O O . PRO A 1 204 ? 24.812 3.294 35.744 1.00 34.75 204 PRO A O 1
ATOM 1585 N N . VAL A 1 205 ? 24.250 3.552 33.579 1.00 39.66 205 VAL A N 1
ATOM 1586 C CA . VAL A 1 205 ? 23.900 4.976 33.650 1.00 39.66 205 VAL A CA 1
ATOM 1587 C C . VAL A 1 205 ? 22.383 5.062 33.802 1.00 39.66 205 VAL A C 1
ATOM 1589 O O . VAL A 1 205 ? 21.662 4.425 33.032 1.00 39.66 205 VAL A O 1
ATOM 1592 N N . GLU A 1 206 ? 21.903 5.803 34.799 1.00 37.50 206 GLU A N 1
ATOM 1593 C CA . GLU A 1 206 ? 20.474 6.096 34.958 1.00 37.50 206 GLU A CA 1
ATOM 1594 C C . GLU A 1 206 ? 19.930 6.858 33.730 1.00 37.50 206 GLU A C 1
ATOM 1596 O O . GLU A 1 206 ? 20.674 7.636 33.121 1.00 37.50 206 GLU A O 1
ATOM 1601 N N . PRO A 1 207 ? 18.660 6.647 33.329 1.00 36.72 207 PRO A N 1
ATOM 1602 C CA . PRO A 1 207 ? 18.099 7.287 32.144 1.00 36.72 207 PRO A CA 1
ATOM 1603 C C . PRO A 1 207 ? 17.995 8.805 32.325 1.00 36.72 207 PRO A C 1
ATOM 1605 O O . PRO A 1 207 ? 17.375 9.286 33.271 1.00 36.72 207 PRO A O 1
ATOM 1608 N N . VAL A 1 208 ? 18.577 9.556 31.389 1.00 42.38 208 VAL A N 1
ATOM 1609 C CA . VAL A 1 208 ? 18.355 10.999 31.246 1.00 42.38 208 VAL A CA 1
ATOM 1610 C C . VAL A 1 208 ? 17.098 11.200 30.405 1.00 42.38 208 VAL A C 1
ATOM 1612 O O . VAL A 1 208 ? 17.029 10.723 29.272 1.00 42.38 208 VAL A O 1
ATOM 1615 N N . ASP A 1 209 ? 16.125 11.899 30.977 1.00 41.41 209 ASP A N 1
ATOM 1616 C CA . ASP A 1 209 ? 14.846 12.243 30.360 1.00 41.41 209 ASP A CA 1
ATOM 1617 C C . ASP A 1 209 ? 15.066 13.279 29.238 1.00 41.41 209 ASP A C 1
ATOM 1619 O O . ASP A 1 209 ? 15.524 14.399 29.484 1.00 41.41 209 ASP A O 1
ATOM 1623 N N . LEU A 1 210 ? 14.814 12.887 27.986 1.00 35.94 210 LEU A N 1
ATOM 1624 C CA . LEU A 1 210 ? 14.819 13.782 26.825 1.00 35.94 210 LEU A CA 1
ATOM 1625 C C . LEU A 1 210 ? 13.365 14.173 26.516 1.00 35.94 210 LEU A C 1
ATOM 1627 O O . LEU A 1 210 ? 12.522 13.280 26.452 1.00 35.94 210 LEU A O 1
ATOM 1631 N N . PRO A 1 211 ? 13.053 15.460 26.275 1.00 43.06 211 PRO A N 1
ATOM 1632 C CA . PRO A 1 211 ? 11.685 15.882 25.991 1.00 43.06 211 PRO A CA 1
ATOM 1633 C C . PRO A 1 211 ? 11.177 15.273 24.674 1.00 43.06 211 PRO A C 1
ATOM 1635 O O . PRO A 1 211 ? 11.834 15.384 23.635 1.00 43.06 211 PRO A O 1
ATOM 1638 N N . GLU A 1 212 ? 10.005 14.634 24.729 1.00 34.31 212 GLU A N 1
ATOM 1639 C CA . GLU A 1 212 ? 9.315 14.072 23.564 1.00 34.31 212 GLU A CA 1
ATOM 1640 C C . GLU A 1 212 ? 8.989 15.155 22.515 1.00 34.31 212 GLU A C 1
ATOM 1642 O O . GLU A 1 212 ? 8.617 16.279 22.873 1.00 34.31 212 GLU A O 1
ATOM 1647 N N . PRO A 1 213 ? 9.090 14.842 21.206 1.00 40.56 213 PRO A N 1
ATOM 1648 C CA . PRO A 1 213 ? 8.577 15.717 20.156 1.00 40.56 213 PRO A CA 1
ATOM 1649 C C . PRO A 1 213 ? 7.054 15.901 20.309 1.00 40.56 213 PRO A C 1
ATOM 1651 O O . PRO A 1 213 ? 6.379 14.975 20.761 1.00 40.56 213 PRO A O 1
ATOM 1654 N N . PRO A 1 214 ? 6.493 17.066 19.925 1.00 44.50 214 PRO A N 1
ATOM 1655 C CA . PRO A 1 214 ? 5.084 17.370 20.150 1.00 44.50 214 PRO A CA 1
ATOM 1656 C C . PRO A 1 214 ? 4.198 16.335 19.451 1.00 44.50 214 PRO A C 1
ATOM 1658 O O . PRO A 1 214 ? 4.196 16.222 18.224 1.00 44.50 214 PRO A O 1
ATOM 1661 N N . GLN A 1 215 ? 3.463 15.563 20.250 1.00 48.31 215 GLN A N 1
ATOM 1662 C CA . GLN A 1 215 ? 2.453 14.635 19.762 1.00 48.31 215 GLN A CA 1
ATOM 1663 C C . GLN A 1 215 ? 1.326 15.465 19.129 1.00 48.31 215 GLN A C 1
ATOM 1665 O O . GLN A 1 215 ? 0.694 16.284 19.797 1.00 48.31 215 GLN A O 1
ATOM 1670 N N . LEU A 1 216 ? 1.117 15.313 17.818 1.00 58.59 216 LEU A N 1
ATOM 1671 C CA . LEU A 1 216 ? -0.025 15.922 17.133 1.00 58.59 216 LEU A CA 1
ATOM 1672 C C . LEU A 1 216 ? -1.312 15.319 17.705 1.00 58.59 216 LEU A C 1
ATOM 1674 O O . LEU A 1 216 ? -1.369 14.113 17.951 1.00 58.59 216 LEU A O 1
ATOM 1678 N N . LYS A 1 217 ? -2.332 16.158 17.914 1.00 70.38 217 LYS A N 1
ATOM 1679 C CA . LYS A 1 217 ? -3.648 15.716 18.391 1.00 70.38 217 LYS A CA 1
ATOM 1680 C C . LYS A 1 217 ? -4.213 14.632 17.462 1.00 70.38 217 LYS A C 1
ATOM 1682 O O . LYS A 1 217 ? -3.980 14.665 16.257 1.00 70.38 217 LYS A O 1
ATOM 1687 N N . ALA A 1 218 ? -4.942 13.678 18.034 1.00 69.44 218 ALA A N 1
ATOM 1688 C CA . ALA A 1 218 ? -5.607 12.588 17.308 1.00 69.44 218 ALA A CA 1
ATOM 1689 C C . ALA A 1 218 ? -7.108 12.492 17.642 1.00 69.44 218 ALA A C 1
ATOM 1691 O O . ALA A 1 218 ? -7.761 11.513 17.295 1.00 69.44 218 ALA A O 1
ATOM 1692 N N . GLU A 1 219 ? -7.634 13.494 18.343 1.00 81.44 219 GLU A N 1
ATOM 1693 C CA . GLU A 1 219 ? -9.029 13.568 18.771 1.00 81.44 219 GLU A CA 1
ATOM 1694 C C . GLU A 1 219 ? -9.899 14.197 17.671 1.00 81.44 219 GLU A C 1
ATOM 1696 O O . GLU A 1 219 ? -9.379 14.977 16.865 1.00 81.44 219 GLU A O 1
ATOM 1701 N N . PRO A 1 220 ? -11.204 13.886 17.628 1.00 83.12 220 PRO A N 1
ATOM 1702 C CA . PRO A 1 220 ? -12.133 14.558 16.737 1.00 83.12 220 PRO A CA 1
ATOM 1703 C C . PRO A 1 220 ? -12.124 16.076 16.893 1.00 83.12 220 PRO A C 1
ATOM 1705 O O . PRO A 1 220 ? -11.992 16.607 17.994 1.00 83.12 220 PRO A O 1
ATOM 1708 N N . LEU A 1 221 ? -12.280 16.791 15.777 1.00 84.56 221 LEU A N 1
ATOM 1709 C CA . LEU A 1 221 ? -12.367 18.253 15.804 1.00 84.56 221 LEU A CA 1
ATOM 1710 C C . LEU A 1 221 ? -13.624 18.745 16.533 1.00 84.56 221 LEU A C 1
ATOM 1712 O O . LEU A 1 221 ? -13.590 19.801 17.164 1.00 84.56 221 LEU A O 1
ATOM 1716 N N . TYR A 1 222 ? -14.710 17.983 16.431 1.00 86.56 222 TYR A N 1
ATOM 1717 C CA . TYR A 1 222 ? -16.009 18.301 17.001 1.00 86.56 222 TYR A CA 1
ATOM 1718 C C . TYR A 1 222 ? -16.521 17.122 17.823 1.00 86.56 222 TYR A C 1
ATOM 1720 O O . TYR A 1 222 ? -16.368 15.977 17.411 1.00 86.56 222 TYR A O 1
ATOM 1728 N N . GLU A 1 223 ? -17.164 17.418 18.949 1.00 84.31 223 GLU A N 1
ATOM 1729 C CA . GLU A 1 223 ? -17.879 16.440 19.770 1.00 84.31 223 GLU A CA 1
ATOM 1730 C C . GLU A 1 223 ? -19.364 16.821 19.797 1.00 84.31 223 GLU A C 1
ATOM 1732 O O . GLU A 1 223 ? -19.724 17.925 20.206 1.00 84.31 223 GLU A O 1
ATOM 1737 N N . PHE A 1 224 ? -20.238 15.920 19.347 1.00 85.88 224 PHE A N 1
ATOM 1738 C CA . PHE A 1 224 ? -21.676 16.173 19.217 1.00 85.88 224 PHE A CA 1
ATOM 1739 C C . PHE A 1 224 ? -22.450 15.682 20.447 1.00 85.88 224 PHE A C 1
ATOM 1741 O O . PHE A 1 224 ? -23.317 14.819 20.344 1.00 85.88 224 PHE A O 1
ATOM 1748 N N . THR A 1 225 ? -22.155 16.211 21.638 1.00 82.94 225 THR A N 1
ATOM 1749 C CA . THR A 1 225 ? -22.718 15.635 22.877 1.00 82.94 225 THR A CA 1
ATOM 1750 C C . THR A 1 225 ? -24.224 15.857 23.031 1.00 82.94 225 THR A C 1
ATOM 1752 O O . THR A 1 225 ? -24.900 15.094 23.724 1.00 82.94 225 THR A O 1
ATOM 1755 N N . ASN A 1 226 ? -24.758 16.909 22.408 1.00 85.19 226 ASN A N 1
ATOM 1756 C CA . ASN A 1 226 ? -26.168 17.273 22.466 1.00 85.19 226 ASN A CA 1
ATOM 1757 C C . ASN A 1 226 ? -26.587 18.129 21.251 1.00 85.19 226 ASN A C 1
ATOM 1759 O O . ASN A 1 226 ? -25.755 18.618 20.486 1.00 85.19 226 ASN A O 1
ATOM 1763 N N . GLU A 1 227 ? -27.894 18.354 21.100 1.00 88.75 227 GLU A N 1
ATOM 1764 C CA . GLU A 1 227 ? -28.466 19.156 20.009 1.00 88.75 227 GLU A CA 1
ATOM 1765 C C . GLU A 1 227 ? -27.914 20.599 19.958 1.00 88.75 227 GLU A C 1
ATOM 1767 O O . GLU A 1 227 ? -27.729 21.157 18.875 1.00 88.75 227 GLU A O 1
ATOM 1772 N N . SER A 1 228 ? -27.626 21.218 21.108 1.00 88.31 228 SER A N 1
ATOM 1773 C CA . SER A 1 228 ? -27.076 22.579 21.146 1.00 88.31 228 SER A CA 1
ATOM 1774 C C . SER A 1 228 ? -25.675 22.637 20.540 1.00 88.31 228 SER A C 1
ATOM 1776 O O . SER A 1 228 ? -25.374 23.594 19.825 1.00 88.31 228 SER A O 1
ATOM 1778 N N . ASP A 1 229 ? -24.840 21.625 20.788 1.00 87.94 229 ASP A N 1
ATOM 1779 C CA . ASP A 1 229 ? -23.494 21.534 20.210 1.00 87.94 229 ASP A CA 1
ATOM 1780 C C . ASP A 1 229 ? -23.579 21.369 18.690 1.00 87.94 229 ASP A C 1
ATOM 1782 O O . ASP A 1 229 ? -22.904 22.082 17.948 1.00 87.94 229 ASP A O 1
ATOM 1786 N N . PHE A 1 230 ? -24.486 20.505 18.217 1.00 92.38 230 PHE A N 1
ATOM 1787 C CA . PHE A 1 230 ? -24.744 20.320 16.788 1.00 92.38 230 PHE A CA 1
ATOM 1788 C C . PHE A 1 230 ? -25.106 21.645 16.102 1.00 92.38 230 PHE A C 1
ATOM 1790 O O . PHE A 1 230 ? -24.505 22.009 15.089 1.00 92.38 230 PHE A O 1
ATOM 1797 N N . TRP A 1 231 ? -26.055 22.406 16.659 1.00 91.19 231 TRP A N 1
ATOM 1798 C CA . TRP A 1 231 ? -26.441 23.697 16.082 1.00 91.19 231 TRP A CA 1
ATOM 1799 C C . TRP A 1 231 ? -25.343 24.758 16.187 1.00 91.19 231 TRP A C 1
ATOM 1801 O O . TRP A 1 231 ? -25.267 25.610 15.300 1.00 91.19 231 TRP A O 1
ATOM 1811 N N . GLY A 1 232 ? -24.497 24.700 17.220 1.00 90.12 232 GLY A N 1
ATOM 1812 C CA . GLY A 1 232 ? -23.303 25.539 17.336 1.00 90.12 232 GLY A CA 1
ATOM 1813 C C . GLY A 1 232 ? -22.315 25.276 16.201 1.00 90.12 232 GLY A C 1
ATOM 1814 O O . GLY A 1 232 ? -21.912 26.205 15.507 1.00 90.12 232 GLY A O 1
ATOM 1815 N N . ILE A 1 233 ? -22.024 24.005 15.918 1.00 91.12 233 ILE A N 1
ATOM 1816 C CA . ILE A 1 233 ? -21.116 23.606 14.832 1.00 91.12 233 ILE A CA 1
ATOM 1817 C C . ILE A 1 233 ? -21.689 23.993 13.460 1.00 91.12 233 ILE A C 1
ATOM 1819 O O . ILE A 1 233 ? -20.960 24.479 12.596 1.00 91.12 233 ILE A O 1
ATOM 1823 N N . VAL A 1 234 ? -22.999 23.827 13.246 1.00 91.94 234 VAL A N 1
ATOM 1824 C CA . VAL A 1 234 ? -23.690 24.286 12.024 1.00 91.94 234 VAL A CA 1
ATOM 1825 C C . VAL A 1 234 ? -23.523 25.798 11.824 1.00 91.94 234 VAL A C 1
ATOM 1827 O O . VAL A 1 234 ? -23.291 26.252 10.699 1.00 91.94 234 VAL A O 1
ATOM 1830 N N . GLU A 1 235 ? -23.621 26.573 12.904 1.00 90.88 235 GLU A N 1
ATOM 1831 C CA . GLU A 1 235 ? -23.461 28.027 12.886 1.00 90.88 235 GLU A CA 1
ATOM 1832 C C . GLU A 1 235 ? -22.009 28.448 12.617 1.00 90.88 235 GLU A C 1
ATOM 1834 O O . GLU A 1 235 ? -21.792 29.295 11.752 1.00 90.88 235 GLU A O 1
ATOM 1839 N N . ASP A 1 236 ? -21.023 27.786 13.232 1.00 90.25 236 ASP A N 1
ATOM 1840 C CA . ASP A 1 236 ? -19.588 28.005 12.974 1.00 90.25 236 ASP A CA 1
ATOM 1841 C C . ASP A 1 236 ? -19.213 27.767 11.501 1.00 90.25 236 ASP A C 1
ATOM 1843 O O . ASP A 1 236 ? -18.306 28.396 10.951 1.00 90.25 236 ASP A O 1
ATOM 1847 N N . HIS A 1 237 ? -19.950 26.880 10.830 1.00 89.88 237 HIS A N 1
ATOM 1848 C CA . HIS A 1 237 ? -19.804 26.596 9.405 1.00 89.88 237 HIS A CA 1
ATOM 1849 C C . HIS A 1 237 ? -20.549 27.578 8.488 1.00 89.88 237 HIS A C 1
ATOM 1851 O O . HIS A 1 237 ? -20.525 27.403 7.265 1.00 89.88 237 HIS A O 1
ATOM 1857 N N . ASN A 1 238 ? -21.221 28.594 9.042 1.00 91.31 238 ASN A N 1
ATOM 1858 C CA . ASN A 1 238 ? -22.133 29.491 8.329 1.00 91.31 238 ASN A CA 1
ATOM 1859 C C . ASN A 1 238 ? -23.204 28.734 7.514 1.00 91.31 238 ASN A C 1
ATOM 1861 O O . ASN A 1 238 ? -23.599 29.166 6.425 1.00 91.31 238 ASN A O 1
ATOM 1865 N N . ILE A 1 239 ? -23.678 27.589 8.016 1.00 92.31 239 ILE A N 1
ATOM 1866 C CA . ILE A 1 239 ? -24.733 26.807 7.366 1.00 92.31 239 ILE A CA 1
ATOM 1867 C C . ILE A 1 239 ? -26.097 27.291 7.870 1.00 92.31 239 ILE A C 1
ATOM 1869 O O . ILE A 1 239 ? -26.326 27.493 9.060 1.00 92.31 239 ILE A O 1
ATOM 1873 N N . ASN A 1 240 ? -27.033 27.488 6.942 1.00 92.25 240 ASN A N 1
ATOM 1874 C CA . ASN A 1 240 ? -28.371 27.971 7.260 1.00 92.25 240 ASN A CA 1
ATOM 1875 C C . ASN A 1 240 ? -29.209 26.878 7.968 1.00 92.25 240 ASN A C 1
ATOM 1877 O O . ASN A 1 240 ? -29.318 25.753 7.477 1.00 92.25 240 ASN A O 1
ATOM 1881 N N . LYS A 1 241 ? -29.844 27.219 9.102 1.00 91.50 241 LYS A N 1
ATOM 1882 C CA . LYS A 1 241 ? -30.606 26.265 9.933 1.00 91.50 241 LYS A CA 1
ATOM 1883 C C . LYS A 1 241 ? -31.835 25.701 9.210 1.00 91.50 241 LYS A C 1
ATOM 1885 O O . LYS A 1 241 ? -32.165 24.527 9.379 1.00 91.50 241 LYS A O 1
ATOM 1890 N N . GLU A 1 242 ? -32.510 26.491 8.377 1.00 90.00 242 GLU A N 1
ATOM 1891 C CA . GLU A 1 242 ? -33.638 26.019 7.568 1.00 90.00 242 GLU A CA 1
ATOM 1892 C C . GLU A 1 242 ? -33.211 25.001 6.492 1.00 90.00 242 GLU A C 1
ATOM 1894 O O . GLU A 1 242 ? -33.961 24.063 6.203 1.00 90.00 242 GLU A O 1
ATOM 1899 N N . GLU A 1 243 ? -32.003 25.136 5.931 1.00 91.00 243 GLU A N 1
ATOM 1900 C CA . GLU A 1 243 ? -31.423 24.168 4.988 1.00 91.00 243 GLU A CA 1
ATOM 1901 C C . GLU A 1 243 ? -31.206 22.812 5.675 1.00 91.00 243 GLU A C 1
ATOM 1903 O O . GLU A 1 243 ? -31.653 21.786 5.158 1.00 91.00 243 GLU A O 1
ATOM 1908 N N . VAL A 1 244 ? -30.614 22.809 6.875 1.00 93.31 244 VAL A N 1
ATOM 1909 C CA . VAL A 1 244 ? -30.377 21.586 7.666 1.00 93.31 244 VAL A CA 1
ATOM 1910 C C . VAL A 1 244 ? -31.689 20.904 8.055 1.00 93.31 244 VAL A C 1
ATOM 1912 O O . VAL A 1 244 ? -31.854 19.705 7.835 1.00 93.31 244 VAL A O 1
ATOM 1915 N N . ASN A 1 245 ? -32.671 21.666 8.543 1.00 91.81 245 ASN A N 1
ATOM 1916 C CA . ASN A 1 245 ? -33.995 21.127 8.873 1.00 91.81 245 ASN A CA 1
ATOM 1917 C C . ASN A 1 245 ? -34.716 20.549 7.643 1.00 91.81 245 ASN A C 1
ATOM 1919 O O . ASN A 1 245 ? -35.412 19.536 7.732 1.00 91.81 245 ASN A O 1
ATOM 1923 N N . SER A 1 246 ? -34.526 21.160 6.470 1.00 90.50 246 SER A N 1
ATOM 1924 C CA . SER A 1 246 ? -35.059 20.632 5.212 1.00 90.50 246 SER A CA 1
ATOM 1925 C C . SER A 1 246 ? -34.399 19.308 4.823 1.00 90.50 246 SER A C 1
ATOM 1927 O O . SER A 1 246 ? -35.091 18.408 4.350 1.00 90.50 246 SER A O 1
ATOM 1929 N N . VAL A 1 247 ? -33.085 19.168 5.034 1.00 92.44 247 VAL A N 1
ATOM 1930 C CA . VAL A 1 247 ? -32.348 17.910 4.827 1.00 92.44 247 VAL A CA 1
ATOM 1931 C C . VAL A 1 247 ? -32.861 16.824 5.775 1.00 92.44 247 VAL A C 1
ATOM 1933 O O . VAL A 1 247 ? -33.230 15.755 5.295 1.00 92.44 247 VAL A O 1
ATOM 1936 N N . ALA A 1 248 ? -32.971 17.109 7.077 1.00 91.94 248 ALA A N 1
ATOM 1937 C CA . ALA A 1 248 ? -33.467 16.159 8.079 1.00 91.94 248 ALA A CA 1
ATOM 1938 C C . ALA A 1 248 ? -34.864 15.637 7.713 1.00 91.94 248 ALA A C 1
ATOM 1940 O O . ALA A 1 248 ? -35.083 14.431 7.600 1.00 91.94 248 ALA A O 1
ATOM 1941 N N . LYS A 1 249 ? -35.777 16.550 7.353 1.00 90.75 249 LYS A N 1
ATOM 1942 C CA . LYS A 1 249 ? -37.124 16.195 6.891 1.00 90.75 249 LYS A CA 1
ATOM 1943 C C . LYS A 1 249 ? -37.121 15.316 5.637 1.00 90.75 249 LYS A C 1
ATOM 1945 O O . LYS A 1 249 ? -37.976 14.443 5.518 1.00 90.75 249 LYS A O 1
ATOM 1950 N N . ARG A 1 250 ? -36.202 15.544 4.689 1.00 90.25 250 ARG A N 1
ATOM 1951 C CA . ARG A 1 250 ? -36.075 14.707 3.480 1.00 90.25 250 ARG A CA 1
ATOM 1952 C C . ARG A 1 250 ? -35.560 13.306 3.795 1.00 90.25 250 ARG A C 1
ATOM 1954 O O . ARG A 1 250 ? -36.006 12.369 3.145 1.00 90.25 250 ARG A O 1
ATOM 1961 N N . GLN A 1 251 ? -34.664 13.175 4.771 1.00 88.81 251 GLN A N 1
ATOM 1962 C CA . GLN A 1 251 ? -34.167 11.875 5.230 1.00 88.81 251 GLN A CA 1
ATOM 1963 C C . GLN A 1 251 ? -35.153 11.156 6.165 1.00 88.81 251 GLN A C 1
ATOM 1965 O O . GLN A 1 251 ? -34.995 9.969 6.415 1.00 88.81 251 GLN A O 1
ATOM 1970 N N . GLY A 1 252 ? -36.204 11.844 6.626 1.00 88.75 252 GLY A N 1
ATOM 1971 C CA . GLY A 1 252 ? -37.170 11.287 7.574 1.00 88.75 252 GLY A CA 1
ATOM 1972 C C . GLY A 1 252 ? -36.653 11.259 9.012 1.00 88.75 252 GLY A C 1
ATOM 1973 O O . GLY A 1 252 ? -37.203 10.535 9.833 1.00 88.75 252 GLY A O 1
ATOM 1974 N N . GLU A 1 253 ? -35.631 12.058 9.303 1.00 89.75 253 GLU A N 1
ATOM 1975 C CA . GLU A 1 253 ? -34.934 12.099 10.583 1.00 89.75 253 GLU A CA 1
ATOM 1976 C C . GLU A 1 253 ? -35.338 13.336 11.400 1.00 89.75 253 GLU A C 1
ATOM 1978 O O . GLU A 1 253 ? -35.695 14.381 10.841 1.00 89.75 253 GLU A O 1
ATOM 1983 N N . GLN A 1 254 ? -35.246 13.241 12.728 1.00 89.44 254 GLN A N 1
ATOM 1984 C CA . GLN A 1 254 ? -35.428 14.367 13.647 1.00 89.44 254 GLN A CA 1
ATOM 1985 C C . GLN A 1 254 ? -34.165 14.563 14.483 1.00 89.44 254 GLN A C 1
ATOM 1987 O O . GLN A 1 254 ? -33.781 13.686 15.244 1.00 89.44 254 GLN A O 1
ATOM 1992 N N . ILE A 1 255 ? -33.536 15.734 14.358 1.00 88.19 255 ILE A N 1
ATOM 1993 C CA . ILE A 1 255 ? -32.250 16.043 15.012 1.00 88.19 255 ILE A CA 1
ATOM 1994 C C . ILE A 1 255 ? -32.363 15.949 16.542 1.00 88.19 255 ILE A C 1
ATOM 1996 O O . ILE A 1 255 ? -31.450 15.455 17.191 1.00 88.19 255 ILE A O 1
ATOM 2000 N N . ALA A 1 256 ? -33.501 16.362 17.106 1.00 88.56 256 ALA A N 1
ATOM 2001 C CA . ALA A 1 256 ? -33.758 16.311 18.546 1.00 88.56 256 ALA A CA 1
ATOM 2002 C C . ALA A 1 256 ? -33.797 14.882 19.127 1.00 88.56 256 ALA A C 1
ATOM 2004 O O . ALA A 1 256 ? -33.624 14.715 20.332 1.00 88.56 256 ALA A O 1
ATOM 2005 N N . ASP A 1 257 ? -34.019 13.866 18.285 1.00 90.56 257 ASP A N 1
ATOM 2006 C CA . ASP A 1 257 ? -34.110 12.462 18.702 1.00 90.56 257 ASP A CA 1
ATOM 2007 C C . ASP A 1 257 ? -32.774 11.706 18.542 1.00 90.56 257 ASP A C 1
ATOM 2009 O O . ASP A 1 257 ? -32.667 10.560 18.981 1.00 90.56 257 ASP A O 1
ATOM 2013 N N . MET A 1 258 ? -31.758 12.325 17.925 1.00 91.31 258 MET A N 1
ATOM 2014 C CA . MET A 1 258 ? -30.469 11.690 17.631 1.00 91.31 258 MET A CA 1
ATOM 2015 C C . MET A 1 258 ? -29.542 11.652 18.850 1.00 91.31 258 MET A C 1
ATOM 2017 O O . MET A 1 258 ? -29.440 12.611 19.618 1.00 91.31 258 MET A O 1
ATOM 2021 N N . ASN A 1 259 ? -28.801 10.554 18.991 1.00 90.50 259 ASN A N 1
ATOM 2022 C CA . ASN A 1 259 ? -27.680 10.461 19.925 1.00 90.50 259 ASN A CA 1
ATOM 2023 C C . ASN A 1 259 ? -26.384 11.071 19.343 1.00 90.50 259 ASN A C 1
ATOM 2025 O O . ASN A 1 259 ? -26.348 11.497 18.192 1.00 90.50 259 ASN A O 1
ATOM 2029 N N . SER A 1 260 ? -25.306 11.103 20.134 1.00 87.50 260 SER A N 1
ATOM 2030 C CA . SER A 1 260 ? -24.029 11.725 19.739 1.00 87.50 260 SER A CA 1
ATOM 2031 C C . SER A 1 260 ? -23.446 11.176 18.431 1.00 87.50 260 SER A C 1
ATOM 2033 O O . SER A 1 260 ? -23.024 11.952 17.574 1.00 87.50 260 SER A O 1
ATOM 2035 N N . ASP A 1 261 ? -23.451 9.855 18.249 1.00 86.38 261 ASP A N 1
ATOM 2036 C CA . ASP A 1 261 ? -22.883 9.215 17.056 1.00 86.38 261 ASP A CA 1
ATOM 2037 C C . ASP A 1 261 ? -23.780 9.455 15.830 1.00 86.38 261 ASP A C 1
ATOM 2039 O O . ASP A 1 261 ? -23.301 9.662 14.715 1.00 86.38 261 ASP A O 1
ATOM 2043 N N . GLU A 1 262 ? -25.101 9.472 16.035 1.00 90.75 262 GLU A N 1
ATOM 2044 C CA . GLU A 1 262 ? -26.085 9.776 14.991 1.00 90.75 262 GLU A CA 1
ATOM 2045 C C . GLU A 1 262 ? -25.996 11.234 14.530 1.00 90.75 262 GLU A C 1
ATOM 2047 O O . GLU A 1 262 ? -26.069 11.492 13.329 1.00 90.75 262 GLU A O 1
ATOM 2052 N N . LEU A 1 263 ? -25.785 12.176 15.455 1.00 91.50 263 LEU A N 1
ATOM 2053 C CA . LEU A 1 263 ? -25.575 13.591 15.146 1.00 91.50 263 LEU A CA 1
ATOM 2054 C C . LEU A 1 263 ? -24.304 13.801 14.318 1.00 91.50 263 LEU A C 1
ATOM 2056 O O . LEU A 1 263 ? -24.349 14.508 13.308 1.00 91.50 263 LEU A O 1
ATOM 2060 N N . GLU A 1 264 ? -23.194 13.163 14.703 1.00 92.50 264 GLU A N 1
ATOM 2061 C CA . GLU A 1 264 ? -21.935 13.226 13.954 1.00 92.50 264 GLU A CA 1
ATOM 2062 C C . GLU A 1 264 ? -22.098 12.634 12.548 1.00 92.50 264 GLU A C 1
ATOM 2064 O O . GLU A 1 264 ? -21.790 13.288 11.545 1.00 92.50 264 GLU A O 1
ATOM 2069 N N . ALA A 1 265 ? -22.651 11.421 12.457 1.00 90.12 265 ALA A N 1
ATOM 2070 C CA . ALA A 1 265 ? -22.882 10.757 11.182 1.00 90.12 265 ALA A CA 1
ATOM 2071 C C . ALA A 1 265 ? -23.817 11.581 10.286 1.00 90.12 265 ALA A C 1
ATOM 2073 O O . ALA A 1 265 ? -23.536 11.761 9.100 1.00 90.12 265 ALA A O 1
ATOM 2074 N N . PHE A 1 266 ? -24.906 12.126 10.836 1.00 93.56 266 PHE A N 1
ATOM 2075 C CA . PHE A 1 266 ? -25.834 12.981 10.099 1.00 93.56 266 PHE A CA 1
ATOM 2076 C C . PHE A 1 266 ? -25.141 14.249 9.589 1.00 93.56 266 PHE A C 1
ATOM 2078 O O . PHE A 1 266 ? -25.316 14.62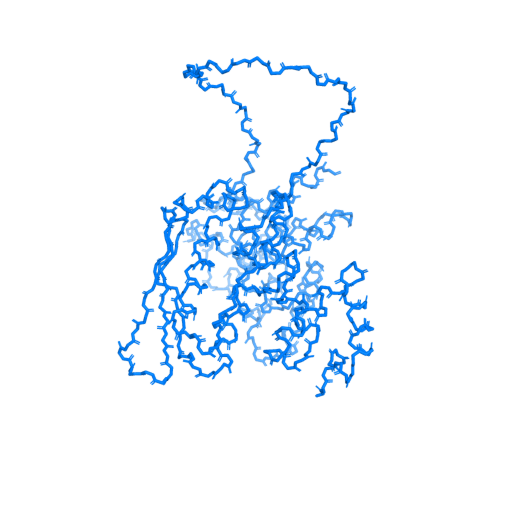2 8.421 1.00 93.56 266 PHE A O 1
ATOM 2085 N N . PHE A 1 267 ? -24.314 14.878 10.431 1.00 94.62 267 PHE A N 1
ATOM 2086 C CA . PHE A 1 267 ? -23.576 16.078 10.072 1.00 94.62 267 PHE A CA 1
ATOM 2087 C C . PHE A 1 267 ? -22.636 15.830 8.889 1.00 94.62 267 PHE A C 1
ATOM 2089 O O . PHE A 1 267 ? -22.773 16.473 7.845 1.00 94.62 267 PHE A O 1
ATOM 2096 N N . TYR A 1 268 ? -21.725 14.862 9.003 1.00 94.12 268 TYR A N 1
ATOM 2097 C CA . TYR A 1 268 ? -20.729 14.615 7.958 1.00 94.12 268 TYR A CA 1
ATOM 2098 C C . TYR A 1 268 ? -21.324 13.998 6.694 1.00 94.12 268 TYR A C 1
ATOM 2100 O O . TYR A 1 268 ? -20.874 14.278 5.588 1.00 94.12 268 TYR A O 1
ATOM 2108 N N . LYS A 1 269 ? -22.395 13.214 6.815 1.00 91.88 269 LYS A N 1
ATOM 2109 C CA . LYS A 1 269 ? -23.023 12.576 5.657 1.00 91.88 269 LYS A CA 1
ATOM 2110 C C . LYS A 1 269 ? -23.886 13.528 4.840 1.00 91.88 269 LYS A C 1
ATOM 2112 O O . LYS A 1 269 ? -23.852 13.474 3.611 1.00 91.88 269 LYS A O 1
ATOM 2117 N N . TYR A 1 270 ? -24.668 14.381 5.501 1.00 92.62 270 TYR A N 1
ATOM 2118 C CA . TYR A 1 270 ? -25.719 15.149 4.830 1.00 92.62 270 TYR A CA 1
ATOM 2119 C C . TYR A 1 270 ? -25.600 16.658 4.987 1.00 92.62 270 TYR A C 1
ATOM 2121 O O . TYR A 1 270 ? -26.152 17.384 4.158 1.00 92.62 270 TYR A O 1
ATOM 2129 N N . VAL A 1 271 ? -24.917 17.136 6.028 1.00 94.12 271 VAL A N 1
ATOM 2130 C CA . VAL A 1 271 ? -24.911 18.555 6.391 1.00 94.12 271 VAL A CA 1
ATOM 2131 C C . VAL A 1 271 ? -23.622 19.245 6.006 1.00 94.12 271 VAL A C 1
ATOM 2133 O O . VAL A 1 271 ? -23.703 20.378 5.581 1.00 94.12 271 VAL A O 1
ATOM 2136 N N . ILE A 1 272 ? -22.443 18.643 6.087 1.00 94.94 272 ILE A N 1
ATOM 2137 C CA . ILE A 1 272 ? -21.186 19.378 5.866 1.00 94.94 272 ILE A CA 1
ATOM 2138 C C . ILE A 1 272 ? -20.960 19.759 4.391 1.00 94.94 272 ILE A C 1
ATOM 2140 O O . ILE A 1 272 ? -20.504 20.867 4.091 1.00 94.94 272 ILE A O 1
ATOM 2144 N N . HIS A 1 273 ? -21.362 18.885 3.465 1.00 94.81 273 HIS A N 1
ATOM 2145 C CA . HIS A 1 273 ? -21.172 19.045 2.022 1.00 94.81 273 HIS A CA 1
ATOM 2146 C C . HIS A 1 273 ? -22.300 19.866 1.399 1.00 94.81 273 HIS A C 1
ATOM 2148 O O . HIS A 1 273 ? -23.463 19.446 1.391 1.00 94.81 273 HIS A O 1
ATOM 2154 N N . ARG A 1 274 ? -21.974 21.021 0.819 1.00 93.06 274 ARG A N 1
ATOM 2155 C CA . ARG A 1 274 ? -22.946 21.889 0.142 1.00 93.06 274 ARG A CA 1
ATOM 2156 C C . ARG A 1 274 ? -23.633 21.151 -1.003 1.00 93.06 274 ARG A C 1
ATOM 2158 O O . ARG A 1 274 ? -24.851 21.249 -1.147 1.00 93.06 274 ARG A O 1
ATOM 2165 N N . THR A 1 275 ? -22.868 20.390 -1.781 1.00 91.50 275 THR A N 1
ATOM 2166 C CA . THR A 1 275 ? -23.373 19.599 -2.911 1.00 91.50 275 THR A CA 1
ATOM 2167 C C . THR A 1 275 ? -24.433 18.588 -2.468 1.00 91.50 275 THR A C 1
ATOM 2169 O O . THR A 1 275 ? -25.433 18.391 -3.159 1.00 91.50 275 THR A O 1
ATOM 2172 N N . VAL A 1 276 ? -24.265 17.985 -1.285 1.00 91.94 276 VAL A N 1
ATOM 2173 C CA . VAL A 1 276 ? -25.243 17.047 -0.712 1.00 91.94 276 VAL A CA 1
ATOM 2174 C C . VAL A 1 276 ? -26.459 17.791 -0.170 1.00 91.94 276 VAL A C 1
ATOM 2176 O O . VAL A 1 276 ? -27.585 17.455 -0.540 1.00 91.94 276 VAL A O 1
ATOM 2179 N N . ARG A 1 277 ? -26.254 18.845 0.634 1.00 92.69 277 ARG A N 1
ATOM 2180 C CA . ARG A 1 277 ? -27.346 19.643 1.222 1.00 92.69 277 ARG A CA 1
ATOM 2181 C C . ARG A 1 277 ? -28.315 20.202 0.179 1.00 92.69 277 ARG A C 1
ATOM 2183 O O . ARG A 1 277 ? -29.529 20.203 0.401 1.00 92.69 277 ARG A O 1
ATOM 2190 N N . GLN A 1 278 ? -27.784 20.653 -0.957 1.00 88.94 278 GLN A N 1
ATOM 2191 C CA . GLN A 1 278 ? -28.551 21.302 -2.027 1.00 88.94 278 GLN A CA 1
ATOM 2192 C C . GLN A 1 278 ? -29.165 20.309 -3.022 1.00 88.94 278 GLN A C 1
ATOM 2194 O O . GLN A 1 278 ? -30.014 20.687 -3.831 1.00 88.94 278 GLN A O 1
ATOM 2199 N N . SER A 1 279 ? -28.784 19.031 -2.954 1.00 87.94 279 SER A N 1
ATOM 2200 C CA . SER A 1 279 ? -29.298 18.001 -3.851 1.00 87.94 279 SER A CA 1
ATOM 2201 C C . SER A 1 279 ? -30.611 17.413 -3.331 1.00 87.94 279 SER A C 1
ATOM 2203 O O . SER A 1 279 ? -30.666 16.734 -2.306 1.00 87.94 279 SER A O 1
ATOM 2205 N N . TRP A 1 280 ? -31.698 17.648 -4.071 1.00 80.88 280 TRP A N 1
ATOM 2206 C CA . TRP A 1 280 ? -33.025 17.116 -3.731 1.00 80.88 280 TRP A CA 1
ATOM 2207 C C . TRP A 1 280 ? -33.161 15.611 -3.994 1.00 80.88 280 TRP A C 1
ATOM 2209 O O . TRP A 1 280 ? -34.040 14.959 -3.438 1.00 80.88 280 TRP A O 1
ATOM 2219 N N . SER A 1 281 ? -32.296 15.071 -4.852 1.00 82.12 281 SER A N 1
ATOM 2220 C CA . SER A 1 281 ? -32.263 13.668 -5.270 1.00 82.12 281 SER A CA 1
ATOM 2221 C C . SER A 1 281 ? -30.931 13.016 -4.896 1.00 82.12 281 SER A C 1
ATOM 2223 O O . SER A 1 281 ? -30.372 12.257 -5.691 1.00 82.12 281 SER A O 1
ATOM 2225 N N . HIS A 1 282 ? -30.376 13.379 -3.736 1.00 85.69 282 HIS A N 1
ATOM 2226 C CA . HIS A 1 282 ? -29.118 12.811 -3.269 1.00 85.69 282 HIS A CA 1
ATOM 2227 C C . HIS A 1 282 ? -29.244 11.291 -3.115 1.00 85.69 282 HIS A C 1
ATOM 2229 O O . HIS A 1 282 ? -30.196 10.789 -2.519 1.00 85.69 282 HIS A O 1
ATOM 2235 N N . VAL A 1 283 ? -28.264 10.572 -3.658 1.00 86.62 283 VAL A N 1
ATOM 2236 C CA . VAL A 1 283 ? -28.104 9.129 -3.486 1.00 86.62 283 VAL A CA 1
ATOM 2237 C C . VAL A 1 283 ? -26.874 8.933 -2.617 1.00 86.62 283 VAL A C 1
ATOM 2239 O O . VAL A 1 283 ? -25.802 9.412 -2.973 1.00 86.62 283 VAL A O 1
ATOM 2242 N N . GLU A 1 284 ? -27.023 8.222 -1.503 1.00 84.81 284 GLU A N 1
ATOM 2243 C CA . GLU A 1 284 ? -25.940 8.025 -0.536 1.00 84.81 284 GLU A CA 1
ATOM 2244 C C . GLU A 1 284 ? -24.690 7.423 -1.189 1.00 84.81 284 GLU A C 1
ATOM 2246 O O . GLU A 1 284 ? -23.637 8.047 -1.205 1.00 84.81 284 GLU A O 1
ATOM 2251 N N . GLN A 1 285 ? -24.816 6.253 -1.822 1.00 91.12 285 GLN A N 1
ATOM 2252 C CA . GLN A 1 285 ? -23.708 5.590 -2.521 1.00 91.12 285 GLN A CA 1
ATOM 2253 C C . GLN A 1 285 ? -23.677 5.961 -4.007 1.00 91.12 285 GLN A C 1
ATOM 2255 O O . GLN A 1 285 ? -23.579 5.088 -4.871 1.00 91.12 285 GLN A O 1
ATOM 2260 N N . TRP A 1 286 ? -23.790 7.253 -4.323 1.00 92.44 286 TRP A N 1
ATOM 2261 C CA . TRP A 1 286 ? -23.848 7.745 -5.706 1.00 92.44 286 TRP A CA 1
ATOM 2262 C C . TRP A 1 286 ? -22.656 7.288 -6.560 1.00 92.44 286 TRP A C 1
ATOM 2264 O O . TRP A 1 286 ? -22.825 7.050 -7.749 1.00 92.44 286 TRP A O 1
ATOM 2274 N N . TRP A 1 287 ? -21.475 7.075 -5.969 1.00 93.38 287 TRP A N 1
ATOM 2275 C CA . TRP A 1 287 ? -20.278 6.567 -6.661 1.00 93.38 287 TRP A CA 1
ATOM 2276 C C . TRP A 1 287 ? -20.391 5.103 -7.130 1.00 93.38 287 TRP A C 1
ATOM 2278 O O . TRP A 1 287 ? -19.493 4.611 -7.810 1.00 93.38 287 TRP A O 1
ATOM 2288 N N . LYS A 1 288 ? -21.460 4.389 -6.752 1.00 93.06 288 LYS A N 1
ATOM 2289 C CA . LYS A 1 288 ? -21.808 3.045 -7.250 1.00 93.06 288 LYS A CA 1
ATOM 2290 C C . LYS A 1 288 ? -23.050 3.048 -8.145 1.00 93.06 288 LYS A C 1
ATOM 2292 O O . LYS A 1 288 ? -23.545 1.975 -8.489 1.00 93.06 288 LYS A O 1
ATOM 2297 N N . ASP A 1 289 ? -23.598 4.217 -8.470 1.00 93.44 289 ASP A N 1
ATOM 2298 C CA . ASP A 1 289 ? -24.804 4.308 -9.287 1.00 93.44 289 ASP A CA 1
ATOM 2299 C C . ASP A 1 289 ? -24.535 3.759 -10.703 1.00 93.44 289 ASP A C 1
ATOM 2301 O O . ASP A 1 289 ? -23.496 4.049 -11.291 1.00 93.44 289 ASP A O 1
ATOM 2305 N N . PRO A 1 290 ? -25.441 2.965 -11.293 1.00 90.50 290 PRO A N 1
ATOM 2306 C CA . PRO A 1 290 ? -25.228 2.411 -12.631 1.00 90.50 290 PRO A CA 1
ATOM 2307 C C . PRO A 1 290 ? -25.211 3.469 -13.749 1.00 90.50 290 PRO A C 1
ATOM 2309 O O . PRO A 1 290 ? -24.854 3.150 -14.882 1.00 90.50 290 PRO A O 1
ATOM 2312 N N . ARG A 1 291 ? -25.640 4.709 -13.481 1.00 93.62 291 ARG A N 1
ATOM 2313 C CA . ARG A 1 291 ? -25.706 5.793 -14.468 1.00 93.62 291 ARG A CA 1
ATOM 2314 C C . ARG A 1 291 ? -24.400 6.592 -14.467 1.00 93.62 291 ARG A C 1
ATOM 2316 O O . ARG A 1 291 ? -24.206 7.466 -13.624 1.00 93.62 291 ARG A O 1
ATOM 2323 N N . GLU A 1 292 ? -23.543 6.362 -15.458 1.00 90.06 292 GLU A N 1
ATOM 2324 C CA . GLU A 1 292 ? -22.249 7.058 -15.584 1.00 90.06 292 GLU A CA 1
ATOM 2325 C C . GLU A 1 292 ? -22.394 8.589 -15.641 1.00 90.06 292 GLU A C 1
ATOM 2327 O O . GLU A 1 292 ? -21.711 9.297 -14.905 1.00 90.06 292 GLU A O 1
ATOM 2332 N N . ASP A 1 293 ? -23.354 9.112 -16.413 1.00 92.25 293 ASP A N 1
ATOM 2333 C CA . ASP A 1 293 ? -23.616 10.560 -16.501 1.00 92.25 293 ASP A CA 1
ATOM 2334 C C . ASP A 1 293 ? -23.988 11.191 -15.148 1.00 92.25 293 ASP A C 1
ATOM 2336 O O . ASP A 1 293 ? -23.732 12.371 -14.906 1.00 92.25 293 ASP A O 1
ATOM 2340 N N . PHE A 1 294 ? -24.640 10.427 -14.267 1.00 92.19 294 PHE A N 1
ATOM 2341 C CA . PHE A 1 294 ? -25.014 10.889 -12.931 1.00 92.19 294 PHE A CA 1
ATOM 2342 C C . PHE A 1 294 ? -23.801 10.928 -11.997 1.00 92.19 294 PHE A C 1
ATOM 2344 O O . PHE A 1 294 ? -23.641 11.901 -11.255 1.00 92.19 294 PHE A O 1
ATOM 2351 N N . ILE A 1 295 ? -22.932 9.910 -12.071 1.00 92.50 295 ILE A N 1
ATOM 2352 C CA . ILE A 1 295 ? -21.655 9.882 -11.348 1.00 92.50 295 ILE A CA 1
ATOM 2353 C C . ILE A 1 295 ? -20.792 11.067 -11.772 1.00 92.50 295 ILE A C 1
ATOM 2355 O O . ILE A 1 295 ? -20.327 11.798 -10.904 1.00 92.50 295 ILE A O 1
ATOM 2359 N N . LEU A 1 296 ? -20.621 11.288 -13.079 1.00 93.00 296 LEU A N 1
ATOM 2360 C CA . LEU A 1 296 ? -19.796 12.376 -13.609 1.00 93.00 296 LEU A CA 1
ATOM 2361 C C . LEU A 1 296 ? -20.318 13.747 -13.170 1.00 93.00 296 LEU A C 1
ATOM 2363 O O . LEU A 1 296 ? -19.566 14.528 -12.605 1.00 93.00 296 LEU A O 1
ATOM 2367 N N . LYS A 1 297 ? -21.625 14.011 -13.294 1.00 93.56 297 LYS A N 1
ATOM 2368 C CA . LYS A 1 297 ? -22.210 15.287 -12.836 1.00 93.56 297 LYS A CA 1
ATOM 2369 C C . LYS A 1 297 ? -22.040 15.524 -11.338 1.00 93.56 297 LYS A C 1
ATOM 2371 O O . LYS A 1 297 ? -21.867 16.661 -10.907 1.00 93.56 297 LYS A O 1
ATOM 2376 N N . THR A 1 298 ? -22.138 14.461 -10.543 1.00 93.31 298 THR A N 1
ATOM 2377 C CA . THR A 1 298 ? -21.960 14.550 -9.091 1.00 93.31 298 THR A CA 1
ATOM 2378 C C . THR A 1 298 ? -20.485 14.738 -8.740 1.00 93.31 298 THR A C 1
ATOM 2380 O O . THR A 1 298 ? -20.175 15.514 -7.841 1.00 93.31 298 THR A O 1
ATOM 2383 N N . HIS A 1 299 ? -19.578 14.090 -9.473 1.00 95.12 299 HIS A N 1
ATOM 2384 C CA . HIS A 1 299 ? -18.139 14.304 -9.372 1.00 95.12 299 HIS A CA 1
ATOM 2385 C C . HIS A 1 299 ? -17.759 15.746 -9.711 1.00 95.12 299 HIS A C 1
ATOM 2387 O O . HIS A 1 299 ? -17.115 16.385 -8.888 1.00 95.12 299 HIS A O 1
ATOM 2393 N N . ASP A 1 300 ? -18.240 16.290 -10.831 1.00 94.88 300 ASP A N 1
ATOM 2394 C CA . ASP A 1 300 ? -17.983 17.676 -11.236 1.00 94.88 300 ASP A CA 1
ATOM 2395 C C . ASP A 1 300 ? -18.461 18.668 -10.163 1.00 94.88 300 ASP A C 1
ATOM 2397 O O . ASP A 1 300 ? -17.747 19.600 -9.798 1.00 94.88 300 ASP A O 1
ATOM 2401 N N . ALA A 1 301 ? -19.654 18.450 -9.595 1.00 94.69 301 ALA A N 1
ATOM 2402 C CA . ALA A 1 301 ? -20.171 19.279 -8.507 1.00 94.69 301 ALA A CA 1
ATOM 2403 C C . ALA A 1 301 ? -19.316 19.174 -7.229 1.00 94.69 301 ALA A C 1
ATOM 2405 O O . ALA A 1 301 ? -19.027 20.189 -6.596 1.00 94.69 301 ALA A O 1
ATOM 2406 N N . MET A 1 302 ? -18.864 17.965 -6.882 1.00 94.88 302 MET A N 1
ATOM 2407 C CA . MET A 1 302 ? -17.963 17.737 -5.749 1.00 94.88 302 MET A CA 1
ATOM 2408 C C . MET A 1 302 ? -16.576 18.343 -5.978 1.00 94.88 302 MET A C 1
ATOM 2410 O O . MET A 1 302 ? -16.002 18.870 -5.035 1.00 94.88 302 MET A O 1
ATOM 2414 N N . ALA A 1 303 ? -16.044 18.315 -7.201 1.00 94.44 303 ALA A N 1
ATOM 2415 C CA . ALA A 1 303 ? -14.761 18.921 -7.552 1.00 94.44 303 ALA A CA 1
ATOM 2416 C C . ALA A 1 303 ? -14.826 20.458 -7.531 1.00 94.44 303 ALA A C 1
ATOM 2418 O O . ALA A 1 303 ? -13.859 21.111 -7.152 1.00 94.44 303 ALA A O 1
ATOM 2419 N N . LEU A 1 304 ? -15.982 21.054 -7.850 1.00 93.81 304 LEU A N 1
ATOM 2420 C CA . LEU A 1 304 ? -16.203 22.492 -7.651 1.00 93.81 304 LEU A CA 1
ATOM 2421 C C . LEU A 1 304 ? -16.180 22.889 -6.167 1.00 93.81 304 LEU A C 1
ATOM 2423 O O . LEU A 1 304 ? -15.743 23.991 -5.837 1.00 93.81 304 LEU A O 1
ATOM 2427 N N . GLU A 1 305 ? -16.664 22.017 -5.279 1.00 94.31 305 GLU A N 1
ATOM 2428 C CA . GLU A 1 305 ? -16.619 22.231 -3.827 1.00 94.31 305 GLU A CA 1
ATOM 2429 C C . GLU A 1 305 ? -15.234 21.916 -3.238 1.00 94.31 305 GLU A C 1
ATOM 2431 O O . GLU A 1 305 ? -14.736 22.658 -2.390 1.00 94.31 305 GLU A O 1
ATOM 2436 N N . TYR A 1 306 ? -14.593 20.856 -3.727 1.00 95.38 306 TYR A N 1
ATOM 2437 C CA . TYR A 1 306 ? -13.297 20.353 -3.284 1.00 95.38 306 TYR A CA 1
ATOM 2438 C C . TYR A 1 306 ? -12.344 20.189 -4.482 1.00 95.38 306 TYR A C 1
ATOM 2440 O O . TYR A 1 306 ? -12.163 19.081 -4.985 1.00 95.38 306 TYR A O 1
ATOM 2448 N N . PRO A 1 307 ? -11.667 21.256 -4.938 1.00 93.12 307 PRO A N 1
ATOM 2449 C CA . PRO A 1 307 ? -10.837 21.199 -6.150 1.00 93.12 307 PRO A CA 1
ATOM 2450 C C . PRO A 1 307 ? -9.713 20.159 -6.106 1.00 93.12 307 PRO A C 1
ATOM 2452 O O . PRO A 1 307 ? -9.253 19.674 -7.133 1.00 93.12 307 PRO A O 1
ATOM 2455 N N . ILE A 1 308 ? -9.263 19.773 -4.912 1.00 90.94 308 ILE A N 1
ATOM 2456 C CA . ILE A 1 308 ? -8.159 18.823 -4.754 1.00 90.94 308 ILE A CA 1
ATOM 2457 C C . ILE A 1 308 ? -8.497 17.385 -5.185 1.00 90.94 308 ILE A C 1
ATOM 2459 O O . ILE A 1 308 ? -7.583 16.585 -5.380 1.00 90.94 308 ILE A O 1
ATOM 2463 N N . ILE A 1 309 ? -9.785 17.055 -5.342 1.00 92.56 309 ILE A N 1
ATOM 2464 C CA . ILE A 1 309 ? -10.254 15.733 -5.792 1.00 92.56 309 ILE A CA 1
ATOM 2465 C C . ILE A 1 309 ? -10.651 15.700 -7.273 1.00 92.56 309 ILE A C 1
ATOM 2467 O O . ILE A 1 309 ? -11.163 14.676 -7.711 1.00 92.56 309 ILE A O 1
ATOM 2471 N N . GLU A 1 310 ? -10.406 16.765 -8.044 1.00 91.75 310 GLU A N 1
ATOM 2472 C CA . GLU A 1 310 ? -10.735 16.838 -9.481 1.00 91.75 310 GLU A CA 1
ATOM 2473 C C . GLU A 1 310 ? -10.169 15.647 -10.275 1.00 91.75 310 GLU A C 1
ATOM 2475 O O . GLU A 1 310 ? -10.878 15.021 -11.053 1.00 91.75 310 GLU A O 1
ATOM 2480 N N . ASP A 1 311 ? -8.925 15.248 -10.000 1.00 87.69 311 ASP A N 1
ATOM 2481 C CA . ASP A 1 311 ? -8.284 14.101 -10.663 1.00 87.69 311 ASP A CA 1
ATOM 2482 C C . ASP A 1 311 ? -8.505 12.760 -9.929 1.00 87.69 311 ASP A C 1
ATOM 2484 O O . ASP A 1 311 ? -7.947 11.723 -10.311 1.00 87.69 311 ASP A O 1
ATOM 2488 N N . ALA A 1 312 ? -9.266 12.752 -8.829 1.00 86.81 312 ALA A N 1
ATOM 2489 C CA . ALA A 1 312 ? -9.468 11.566 -8.004 1.00 86.81 312 ALA A CA 1
ATOM 2490 C C . ALA A 1 312 ? -10.721 10.787 -8.444 1.00 86.81 312 ALA A C 1
ATOM 2492 O O . ALA A 1 312 ? -11.797 11.366 -8.581 1.00 86.81 312 ALA A O 1
ATOM 2493 N N . PRO A 1 313 ? -10.647 9.450 -8.597 1.00 90.94 313 PRO A N 1
ATOM 2494 C CA . PRO A 1 313 ? -11.807 8.679 -9.029 1.00 90.94 313 PRO A CA 1
ATOM 2495 C C . PRO A 1 313 ? -12.915 8.691 -7.953 1.00 90.94 313 PRO A C 1
ATOM 2497 O O . PRO A 1 313 ? -12.618 8.442 -6.781 1.00 90.94 313 PRO A O 1
ATOM 2500 N N . PRO A 1 314 ? -14.203 8.878 -8.313 1.00 92.12 314 PRO A N 1
ATOM 2501 C CA . PRO A 1 314 ? -15.328 8.853 -7.367 1.00 92.12 314 PRO A CA 1
ATOM 2502 C C . PRO A 1 314 ? -15.390 7.620 -6.465 1.00 92.12 314 PRO A C 1
ATOM 2504 O O . PRO A 1 314 ? -15.748 7.718 -5.294 1.00 92.12 314 PRO A O 1
ATOM 2507 N N . SER A 1 315 ? -14.978 6.456 -6.973 1.00 91.00 315 SER A N 1
ATOM 2508 C CA . SER A 1 315 ? -14.920 5.210 -6.201 1.00 91.00 315 SER A CA 1
ATOM 2509 C C . SER A 1 315 ? -13.891 5.231 -5.065 1.00 91.00 315 SER A C 1
ATOM 2511 O O . SER A 1 315 ? -13.980 4.409 -4.156 1.00 91.00 315 SER A O 1
ATOM 2513 N N . PHE A 1 316 ? -12.899 6.125 -5.126 1.00 90.88 316 PHE A N 1
ATOM 2514 C CA . PHE A 1 316 ? -11.871 6.289 -4.100 1.00 90.88 316 PHE A CA 1
ATOM 2515 C C . PHE A 1 316 ? -12.349 7.194 -2.962 1.00 90.88 316 PHE A C 1
ATOM 2517 O O . PHE A 1 316 ? -12.270 6.790 -1.802 1.00 90.88 316 PHE A O 1
ATOM 2524 N N . TYR A 1 317 ? -12.833 8.398 -3.281 1.00 93.19 317 TYR A N 1
ATOM 2525 C CA . TYR A 1 317 ? -13.169 9.392 -2.258 1.00 93.19 317 TYR A CA 1
ATOM 2526 C C . TYR A 1 317 ? -14.632 9.323 -1.814 1.00 93.19 317 TYR A C 1
ATOM 2528 O O . TYR A 1 317 ? -14.912 9.638 -0.665 1.00 93.19 317 TYR A O 1
ATOM 2536 N N . GLY A 1 318 ? -15.555 8.865 -2.669 1.00 92.19 318 GLY A N 1
ATOM 2537 C CA . GLY A 1 318 ? -16.983 8.756 -2.356 1.00 92.19 318 GLY A CA 1
ATOM 2538 C C . GLY A 1 318 ? -17.267 8.034 -1.032 1.00 92.19 318 GLY A C 1
ATOM 2539 O O . GLY A 1 318 ? -17.879 8.642 -0.158 1.00 92.19 318 GLY A O 1
ATOM 2540 N N . PRO A 1 319 ? -16.738 6.810 -0.807 1.00 91.50 319 PRO A N 1
ATOM 2541 C CA . PRO A 1 319 ? -16.891 6.105 0.470 1.00 91.50 319 PRO A CA 1
ATOM 2542 C C . PRO A 1 319 ? -16.323 6.844 1.687 1.00 91.50 319 PRO A C 1
ATOM 2544 O O . PRO A 1 319 ? -16.720 6.554 2.807 1.00 91.50 319 PRO A O 1
ATOM 2547 N N . ARG A 1 320 ? -15.364 7.752 1.476 1.00 93.50 320 ARG A N 1
ATOM 2548 C CA . ARG A 1 320 ? -14.631 8.461 2.534 1.00 93.50 320 ARG A CA 1
ATOM 2549 C C . ARG A 1 320 ? -15.271 9.796 2.903 1.00 93.50 320 ARG A C 1
ATOM 2551 O O . ARG A 1 320 ? -14.922 10.356 3.930 1.00 93.50 320 ARG A O 1
ATOM 2558 N N . LEU A 1 321 ? -16.217 10.301 2.106 1.00 92.25 321 LEU A N 1
ATOM 2559 C CA . LEU A 1 321 ? -16.949 11.538 2.410 1.00 92.25 321 LEU A CA 1
ATOM 2560 C C . LEU A 1 321 ? -17.900 11.399 3.611 1.00 92.25 321 LEU A C 1
ATOM 2562 O O . LEU A 1 321 ? -18.539 12.362 4.000 1.00 92.25 321 LEU A O 1
ATOM 2566 N N . HIS A 1 322 ? -18.013 10.216 4.210 1.00 88.69 322 HIS A N 1
ATOM 2567 C CA . HIS A 1 322 ? -18.767 10.017 5.450 1.00 88.69 322 HIS A CA 1
ATOM 2568 C C . HIS A 1 322 ? -17.875 10.003 6.691 1.00 88.69 322 HIS A C 1
ATOM 2570 O O . HIS A 1 322 ? -18.385 9.928 7.801 1.00 88.69 322 HIS A O 1
ATOM 2576 N N . GLU A 1 323 ? -16.557 10.064 6.503 1.00 92.44 323 GLU A N 1
ATOM 2577 C CA . GLU A 1 323 ? -15.575 9.886 7.564 1.00 92.44 323 GLU A CA 1
ATOM 2578 C C . GLU A 1 323 ? -15.091 11.262 8.054 1.00 92.44 323 GLU A C 1
ATOM 2580 O O . GLU A 1 323 ? -14.487 12.002 7.265 1.00 92.44 323 GLU A O 1
ATOM 2585 N N . PRO A 1 324 ? -15.332 11.623 9.330 1.00 92.56 324 PRO A N 1
ATOM 2586 C CA . PRO A 1 324 ? -15.070 12.963 9.859 1.00 92.56 324 PRO A CA 1
ATOM 2587 C C . PRO A 1 324 ? -13.652 13.481 9.591 1.00 92.56 324 PRO A C 1
ATOM 2589 O O . PRO A 1 324 ? -13.466 14.569 9.043 1.00 92.56 324 PRO A O 1
ATOM 2592 N N . ALA A 1 325 ? -12.638 12.666 9.900 1.00 91.06 325 ALA A N 1
ATOM 2593 C CA . ALA A 1 325 ? -11.240 13.052 9.745 1.00 91.06 325 ALA A CA 1
ATOM 2594 C C . ALA A 1 325 ? -10.867 13.311 8.277 1.00 91.06 325 ALA A C 1
ATOM 2596 O O . ALA A 1 325 ? -10.145 14.264 7.978 1.00 91.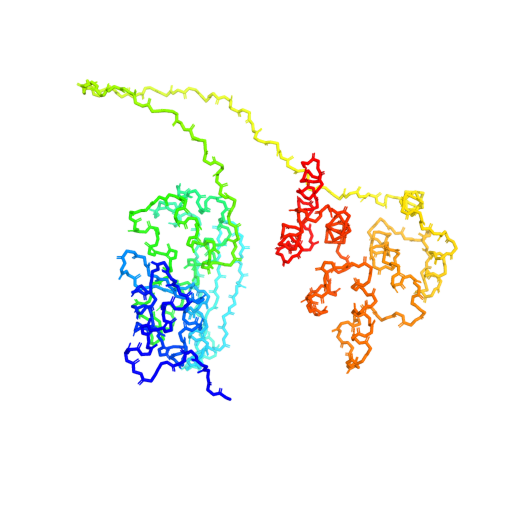06 325 ALA A O 1
ATOM 2597 N N . PHE A 1 326 ? -11.373 12.491 7.348 1.00 94.50 326 PHE A N 1
ATOM 2598 C CA . PHE A 1 326 ? -11.163 12.687 5.915 1.00 94.50 326 PHE A CA 1
ATOM 2599 C C . PHE A 1 326 ? -11.818 13.968 5.413 1.00 94.50 326 PHE A C 1
ATOM 2601 O O . PHE A 1 326 ? -11.188 14.719 4.669 1.00 94.50 326 PHE A O 1
ATOM 2608 N N . VAL A 1 327 ? -13.064 14.229 5.815 1.00 95.00 327 VAL A N 1
ATOM 2609 C CA . VAL A 1 327 ? -13.795 15.426 5.389 1.00 95.00 327 VAL A CA 1
ATOM 2610 C C . VAL A 1 327 ? -13.109 16.692 5.893 1.00 95.00 327 VAL A C 1
ATOM 2612 O O . VAL A 1 327 ? -12.909 17.623 5.110 1.00 95.00 327 VAL A O 1
ATOM 2615 N N . GLU A 1 328 ? -12.684 16.725 7.154 1.00 95.00 328 GLU A N 1
ATOM 2616 C CA . GLU A 1 328 ? -11.989 17.893 7.697 1.00 95.00 328 GLU A CA 1
ATOM 2617 C C . GLU A 1 328 ? -10.599 18.079 7.086 1.00 95.00 328 GLU A C 1
ATOM 2619 O O . GLU A 1 328 ? -10.222 19.197 6.727 1.00 95.00 328 GLU A O 1
ATOM 2624 N N . ALA A 1 329 ? -9.851 16.996 6.854 1.00 93.56 329 ALA A N 1
ATOM 2625 C CA . ALA A 1 329 ? -8.594 17.076 6.115 1.00 93.56 329 ALA A CA 1
ATOM 2626 C C . ALA A 1 329 ? -8.809 17.599 4.688 1.00 93.56 329 ALA A C 1
ATOM 2628 O O . ALA A 1 329 ? -8.036 18.433 4.221 1.00 93.56 329 ALA A O 1
ATOM 2629 N N . LEU A 1 330 ? -9.872 17.160 4.006 1.00 94.62 330 LEU A N 1
ATOM 2630 C CA . LEU A 1 330 ? -10.223 17.600 2.656 1.00 94.62 330 LEU A CA 1
ATOM 2631 C C . LEU A 1 330 ? -10.572 19.092 2.613 1.00 94.62 330 LEU A C 1
ATOM 2633 O O . LEU A 1 330 ? -10.084 19.818 1.742 1.00 94.62 330 LEU A O 1
ATOM 2637 N N . ARG A 1 331 ? -11.375 19.563 3.572 1.00 94.00 331 ARG A N 1
ATOM 2638 C CA . ARG A 1 331 ? -11.722 20.982 3.732 1.00 94.00 331 ARG A CA 1
ATOM 2639 C C . ARG A 1 331 ? -10.482 21.825 4.017 1.00 94.00 331 ARG A C 1
ATOM 2641 O O . ARG A 1 331 ? -10.284 22.847 3.360 1.00 94.00 331 ARG A O 1
ATOM 2648 N N . GLN A 1 332 ? -9.624 21.373 4.932 1.00 94.69 332 GLN A N 1
ATOM 2649 C CA . GLN A 1 332 ? -8.370 22.048 5.256 1.00 94.69 332 GLN A CA 1
ATOM 2650 C C . GLN A 1 332 ? -7.433 22.096 4.045 1.00 94.69 332 GLN A C 1
ATOM 2652 O O . GLN A 1 332 ? -6.910 23.150 3.709 1.00 94.69 332 GLN A O 1
ATOM 2657 N N . ALA A 1 333 ? -7.275 20.989 3.327 1.00 92.94 333 ALA A N 1
ATOM 2658 C CA . ALA A 1 333 ? -6.475 20.925 2.110 1.00 92.94 333 ALA A CA 1
ATOM 2659 C C . ALA A 1 333 ? -6.937 21.933 1.040 1.00 92.94 333 ALA A C 1
ATOM 2661 O O . ALA A 1 333 ? -6.106 22.545 0.370 1.00 92.94 333 ALA A O 1
ATOM 2662 N N . CYS A 1 334 ? -8.250 22.140 0.896 1.00 92.25 334 CYS A N 1
ATOM 2663 C CA . CYS A 1 334 ? -8.807 23.103 -0.058 1.00 92.25 334 CYS A CA 1
ATOM 2664 C C . CYS A 1 334 ? -8.657 24.568 0.389 1.00 92.25 334 CYS A C 1
ATOM 2666 O O . CYS A 1 334 ? -8.714 25.461 -0.455 1.00 92.25 334 CYS A O 1
ATOM 2668 N N . SER A 1 335 ? -8.463 24.836 1.685 1.00 90.00 335 SER A N 1
ATOM 2669 C CA . SER A 1 335 ? -8.242 26.191 2.215 1.00 90.00 335 SER A CA 1
ATOM 2670 C C . SER A 1 335 ? -6.766 26.614 2.201 1.00 90.00 335 SER A C 1
ATOM 2672 O O . SER A 1 335 ? -6.447 27.780 2.448 1.00 90.00 335 SER A O 1
ATOM 2674 N N . MET A 1 336 ? -5.852 25.684 1.906 1.00 90.00 336 MET A N 1
ATOM 2675 C CA . MET A 1 336 ? -4.410 25.905 1.971 1.00 90.00 336 MET A CA 1
ATOM 2676 C C . MET A 1 336 ? -3.837 26.605 0.734 1.00 90.00 336 MET A C 1
ATOM 2678 O O . MET A 1 336 ? -4.305 26.461 -0.392 1.00 90.00 336 MET A O 1
ATOM 2682 N N . ASN A 1 337 ? -2.752 27.352 0.956 1.00 86.31 337 ASN A N 1
ATOM 2683 C CA . ASN A 1 337 ? -2.012 28.037 -0.102 1.00 86.31 337 ASN A CA 1
ATOM 2684 C C . ASN A 1 337 ? -1.452 27.052 -1.145 1.00 86.31 337 ASN A C 1
ATOM 2686 O O . ASN A 1 337 ? -0.949 25.987 -0.789 1.00 86.31 337 ASN A O 1
ATOM 2690 N N . GLU A 1 338 ? -1.385 27.479 -2.412 1.00 84.44 338 GLU A N 1
ATOM 2691 C CA . GLU A 1 338 ? -0.864 26.683 -3.543 1.00 84.44 338 GLU A CA 1
ATOM 2692 C C . GLU A 1 338 ? 0.537 26.087 -3.300 1.00 84.44 338 GLU A C 1
ATOM 2694 O O . GLU A 1 338 ? 0.833 24.984 -3.756 1.00 84.44 338 GLU A O 1
ATOM 2699 N N . LYS A 1 339 ? 1.388 26.747 -2.498 1.00 88.69 339 LYS A N 1
ATOM 2700 C CA . LYS A 1 339 ? 2.711 26.217 -2.114 1.00 88.69 339 LYS A CA 1
ATOM 2701 C C . LYS A 1 339 ? 2.644 24.850 -1.408 1.00 88.69 339 LYS A C 1
ATOM 2703 O O . LYS A 1 339 ? 3.609 24.096 -1.466 1.00 88.69 339 LYS A O 1
ATOM 2708 N N . HIS A 1 340 ? 1.524 24.533 -0.756 1.00 89.56 340 HIS A N 1
ATOM 2709 C CA . HIS A 1 340 ? 1.292 23.274 -0.046 1.00 89.56 340 HIS A CA 1
ATOM 2710 C C . HIS A 1 340 ? 0.437 22.280 -0.835 1.00 89.56 340 HIS A C 1
ATOM 2712 O O . HIS A 1 340 ? 0.165 21.194 -0.332 1.00 89.56 340 HIS A O 1
ATOM 2718 N N . LYS A 1 341 ? 0.024 22.605 -2.065 1.00 85.19 341 LYS A N 1
ATOM 2719 C CA . LYS A 1 341 ? -0.915 21.786 -2.844 1.00 85.19 341 LYS A CA 1
ATOM 2720 C C . LYS A 1 341 ? -0.451 20.347 -3.038 1.00 85.19 341 LYS A C 1
ATOM 2722 O O . LYS A 1 341 ? -1.241 19.430 -2.843 1.00 85.19 341 LYS A O 1
ATOM 2727 N N . ALA A 1 342 ? 0.827 20.145 -3.358 1.00 83.06 342 ALA A N 1
ATOM 2728 C CA . ALA A 1 342 ? 1.395 18.807 -3.523 1.00 83.06 342 ALA A CA 1
ATOM 2729 C C . ALA A 1 342 ? 1.300 17.980 -2.229 1.00 83.06 342 ALA A C 1
ATOM 2731 O O . ALA A 1 342 ? 0.951 16.803 -2.262 1.00 83.06 342 ALA A O 1
ATOM 2732 N N . GLU A 1 343 ? 1.551 18.617 -1.086 1.00 86.19 343 GLU A N 1
ATOM 2733 C CA . GLU A 1 343 ? 1.479 17.981 0.227 1.00 86.19 343 GLU A CA 1
ATOM 2734 C C . GLU A 1 343 ? 0.030 17.692 0.635 1.00 86.19 343 GLU A C 1
ATOM 2736 O O . GLU A 1 343 ? -0.283 16.601 1.102 1.00 86.19 343 GLU A O 1
ATOM 2741 N N . CYS A 1 344 ? -0.884 18.620 0.354 1.00 88.75 344 CYS A N 1
ATOM 2742 C CA . CYS A 1 344 ? -2.314 18.423 0.553 1.00 88.75 344 CYS A CA 1
ATOM 2743 C C . CYS A 1 344 ? -2.831 17.243 -0.285 1.00 88.75 344 CYS A C 1
ATOM 2745 O O . CYS A 1 344 ? -3.501 16.358 0.240 1.00 88.75 344 CYS A O 1
ATOM 2747 N N . GLN A 1 345 ? -2.464 17.171 -1.571 1.00 86.94 345 GLN A N 1
ATOM 2748 C CA . GLN A 1 345 ? -2.857 16.076 -2.465 1.00 86.94 345 GLN A CA 1
ATOM 2749 C C . GLN A 1 345 ? -2.325 14.736 -1.960 1.00 86.94 345 GLN A C 1
ATOM 2751 O O . GLN A 1 345 ? -3.035 13.731 -1.978 1.00 86.94 345 GLN A O 1
ATOM 2756 N N . ARG A 1 346 ? -1.084 14.726 -1.471 1.00 83.88 346 ARG A N 1
ATOM 2757 C CA . ARG A 1 346 ? -0.451 13.553 -0.872 1.00 83.88 346 ARG A CA 1
ATOM 2758 C C . ARG A 1 346 ? -1.201 13.088 0.376 1.00 83.88 346 ARG A C 1
ATOM 2760 O O . ARG A 1 346 ? -1.511 11.902 0.476 1.00 83.88 346 ARG A O 1
ATOM 2767 N N . VAL A 1 347 ? -1.541 14.002 1.288 1.00 87.19 347 VAL A N 1
ATOM 2768 C CA . VAL A 1 347 ? -2.311 13.679 2.498 1.00 87.19 347 VAL A CA 1
ATOM 2769 C C . VAL A 1 347 ? -3.679 13.110 2.130 1.00 87.19 347 VAL A C 1
ATOM 2771 O O . VAL A 1 347 ? -3.985 12.001 2.550 1.00 87.19 347 VAL A O 1
ATOM 2774 N N . ILE A 1 348 ? -4.460 13.778 1.276 1.00 89.69 348 ILE A N 1
ATOM 2775 C CA . ILE A 1 348 ? -5.795 13.297 0.878 1.00 89.69 348 ILE A CA 1
ATOM 2776 C C . ILE A 1 348 ? -5.731 11.938 0.172 1.00 89.69 348 ILE A C 1
ATOM 2778 O O . ILE A 1 348 ? -6.582 11.073 0.391 1.00 89.69 348 ILE A O 1
ATOM 2782 N N . ARG A 1 349 ? -4.703 11.703 -0.649 1.00 85.50 349 ARG A N 1
ATOM 2783 C CA . ARG A 1 349 ? -4.547 10.443 -1.382 1.00 85.50 349 ARG A CA 1
ATOM 2784 C C . ARG A 1 349 ? -4.230 9.256 -0.471 1.00 85.50 349 ARG A C 1
ATOM 2786 O O . ARG A 1 349 ? -4.738 8.159 -0.710 1.00 85.50 349 ARG A O 1
ATOM 2793 N N . TYR A 1 350 ? -3.398 9.462 0.549 1.00 81.62 350 TYR A N 1
ATOM 2794 C CA . TYR A 1 350 ? -2.813 8.368 1.332 1.00 81.62 350 TYR A CA 1
ATOM 2795 C C . TYR A 1 350 ? -3.266 8.305 2.792 1.00 81.62 350 TYR A C 1
ATOM 2797 O O . TYR A 1 350 ? -2.978 7.309 3.456 1.00 81.62 350 TYR A O 1
ATOM 2805 N N . MET A 1 351 ? -3.981 9.310 3.303 1.00 88.19 351 MET A N 1
ATOM 2806 C CA . MET A 1 351 ? -4.551 9.236 4.645 1.00 88.19 351 MET A CA 1
ATOM 2807 C C . MET A 1 351 ? -5.543 8.076 4.753 1.00 88.19 351 MET A C 1
ATOM 2809 O O . MET A 1 351 ? -6.292 7.775 3.813 1.00 88.19 351 MET A O 1
ATOM 2813 N N . ARG A 1 352 ? -5.569 7.440 5.928 1.00 81.06 352 ARG A N 1
ATOM 2814 C CA . ARG A 1 352 ? -6.736 6.654 6.322 1.00 81.06 352 ARG A CA 1
ATOM 2815 C C . ARG A 1 352 ? -7.895 7.612 6.560 1.00 81.06 352 ARG A C 1
ATOM 2817 O O . ARG A 1 352 ? -7.684 8.749 6.971 1.00 81.06 352 ARG A O 1
ATOM 2824 N N . SER A 1 353 ? -9.108 7.155 6.288 1.00 80.88 353 SER A N 1
ATOM 2825 C CA . SER A 1 353 ? -10.275 8.025 6.360 1.00 80.88 353 SER A CA 1
ATOM 2826 C C . SER A 1 353 ? -10.623 8.470 7.786 1.00 80.88 353 SER A C 1
ATOM 2828 O O . SER A 1 353 ? -11.193 9.539 7.950 1.00 80.88 353 SER A O 1
ATOM 2830 N N . ASP A 1 354 ? -10.203 7.703 8.794 1.00 84.75 354 ASP A N 1
ATOM 2831 C CA . ASP A 1 354 ? -10.423 7.928 10.227 1.00 84.75 354 ASP A CA 1
ATOM 2832 C C . ASP A 1 354 ? -9.233 8.600 10.952 1.00 84.75 354 ASP A C 1
ATOM 2834 O O . ASP A 1 354 ? -9.246 8.754 12.171 1.00 84.75 354 ASP A O 1
ATOM 2838 N N . ASP A 1 355 ? -8.176 8.992 10.230 1.00 86.38 355 ASP A N 1
ATOM 2839 C CA . ASP A 1 355 ? -6.929 9.481 10.836 1.00 86.38 355 ASP A CA 1
ATOM 2840 C C . ASP A 1 355 ? -6.922 11.004 11.050 1.00 86.38 355 ASP A C 1
ATOM 2842 O O . ASP A 1 355 ? -6.472 11.780 10.201 1.00 86.38 355 ASP A O 1
ATOM 2846 N N . TRP A 1 356 ? -7.370 11.431 12.233 1.00 87.31 356 TRP A N 1
ATOM 2847 C CA . TRP A 1 356 ? -7.369 12.835 12.661 1.00 87.31 356 TRP A CA 1
ATOM 2848 C C . TRP A 1 356 ? -5.977 13.470 12.722 1.00 87.31 356 TRP A C 1
ATOM 2850 O O . TRP A 1 356 ? -5.848 14.682 12.532 1.00 87.31 356 TRP A O 1
ATOM 2860 N N . SER A 1 357 ? -4.911 12.682 12.902 1.00 87.19 357 SER A N 1
ATOM 2861 C CA . SER A 1 357 ? -3.550 13.232 12.942 1.00 87.19 357 SER A CA 1
ATOM 2862 C C . SER A 1 357 ? -3.163 13.899 11.618 1.00 87.19 357 SER A C 1
ATOM 2864 O O . SER A 1 357 ? -2.373 14.845 11.606 1.00 87.19 357 SER A O 1
ATOM 2866 N N . LYS A 1 358 ? -3.765 13.458 10.504 1.00 87.38 358 LYS A N 1
ATOM 2867 C CA . LYS A 1 358 ? -3.557 14.020 9.165 1.00 87.38 358 LYS A CA 1
ATOM 2868 C C . LYS A 1 358 ? -4.253 15.349 8.958 1.00 87.38 358 LYS A C 1
ATOM 2870 O O . LYS A 1 358 ? -3.677 16.232 8.326 1.00 87.38 358 LYS A O 1
ATOM 2875 N N . TYR A 1 359 ? -5.431 15.526 9.545 1.00 91.31 359 TYR A N 1
ATOM 28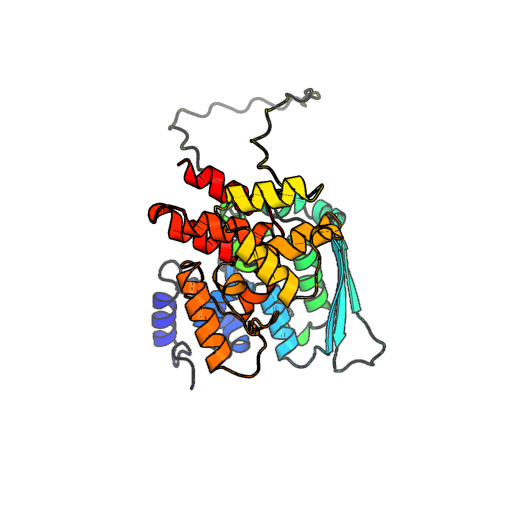76 C CA . TYR A 1 359 ? -6.058 16.839 9.611 1.00 91.31 359 TYR A CA 1
ATOM 2877 C C . TYR A 1 359 ? -5.157 17.825 10.372 1.00 91.31 359 TYR A C 1
ATOM 2879 O O . TYR A 1 359 ? -4.803 18.876 9.837 1.00 91.31 359 TYR A O 1
ATOM 2887 N N . TYR A 1 360 ? -4.687 17.463 11.571 1.00 89.94 360 TYR A N 1
ATOM 2888 C CA . TYR A 1 360 ? -3.824 18.352 12.358 1.00 89.94 360 TYR A CA 1
ATOM 2889 C C . TYR A 1 360 ? -2.447 18.587 11.723 1.00 89.94 360 TYR A C 1
ATOM 2891 O O . TYR A 1 360 ? -1.897 19.679 11.857 1.00 89.94 360 TYR A O 1
ATOM 2899 N N . GLU A 1 361 ? -1.907 17.618 10.981 1.00 88.06 361 GLU A N 1
ATOM 2900 C CA . GLU A 1 361 ? -0.708 17.804 10.153 1.00 88.06 361 GLU A CA 1
ATOM 2901 C C . GLU A 1 361 ? -0.906 18.937 9.131 1.00 88.06 361 GLU A C 1
ATOM 2903 O O . GLU A 1 361 ? -0.050 19.817 9.022 1.00 88.06 361 GLU A O 1
ATOM 2908 N N . LEU A 1 362 ? -2.053 18.976 8.444 1.00 89.56 362 LEU A N 1
ATOM 2909 C CA . LEU A 1 362 ? -2.387 20.053 7.507 1.00 89.56 362 LEU A CA 1
ATOM 2910 C C . LEU A 1 362 ? -2.635 21.397 8.211 1.00 89.56 362 LEU A C 1
ATOM 2912 O O . LEU A 1 362 ? -2.252 22.445 7.687 1.00 89.56 362 LEU A O 1
ATOM 2916 N N . VAL A 1 363 ? -3.237 21.385 9.404 1.00 89.94 363 VAL A N 1
ATOM 2917 C CA . VAL A 1 363 ? -3.441 22.597 10.219 1.00 89.94 363 VAL A CA 1
ATOM 2918 C C . VAL A 1 363 ? -2.108 23.207 10.655 1.00 89.94 363 VAL A C 1
ATOM 2920 O O . VAL A 1 363 ? -1.924 24.418 10.535 1.00 89.94 363 VAL A O 1
ATOM 2923 N N . GLU A 1 364 ? -1.158 22.401 11.132 1.00 87.88 364 GLU A N 1
ATOM 2924 C CA . GLU A 1 364 ? 0.176 22.897 11.492 1.00 87.88 364 GLU A CA 1
ATOM 2925 C C . GLU A 1 364 ? 0.951 23.372 10.260 1.00 87.88 364 GLU A C 1
ATOM 2927 O O . GLU A 1 364 ? 1.583 24.429 10.299 1.00 87.88 364 GLU A O 1
ATOM 2932 N N . LEU A 1 365 ? 0.848 22.649 9.141 1.00 86.81 365 LEU A N 1
ATOM 2933 C CA . LEU A 1 365 ? 1.482 23.051 7.889 1.00 86.81 365 LEU A CA 1
ATOM 2934 C C . LEU A 1 365 ? 0.949 24.402 7.389 1.00 86.81 365 LEU A C 1
ATOM 2936 O O . LEU A 1 365 ? 1.719 25.220 6.888 1.00 86.81 365 LEU A O 1
ATOM 2940 N N . ALA A 1 366 ? -0.340 24.690 7.579 1.00 86.38 366 ALA A N 1
ATOM 2941 C CA . ALA A 1 366 ? -0.937 25.971 7.206 1.00 86.38 366 ALA A CA 1
ATOM 2942 C C . ALA A 1 366 ? -0.370 27.176 7.982 1.00 86.38 366 ALA A C 1
ATOM 2944 O O . ALA A 1 366 ? -0.491 28.306 7.509 1.00 86.38 366 ALA A O 1
ATOM 2945 N N . LYS A 1 367 ? 0.273 26.957 9.139 1.00 84.25 367 LYS A N 1
ATOM 2946 C CA . LYS A 1 367 ? 0.942 28.018 9.914 1.00 84.25 367 LYS A CA 1
ATOM 2947 C C . LYS A 1 367 ? 2.320 28.394 9.358 1.00 84.25 367 LYS A C 1
ATOM 2949 O O . LYS A 1 367 ? 2.873 29.414 9.771 1.00 84.25 367 LYS A O 1
ATOM 2954 N N . THR A 1 368 ? 2.877 27.577 8.462 1.00 74.25 368 THR A N 1
ATOM 2955 C CA . THR A 1 368 ? 4.172 27.803 7.793 1.00 74.25 368 THR A CA 1
ATOM 2956 C C . THR A 1 368 ? 3.998 28.457 6.431 1.00 74.25 368 THR A C 1
ATOM 2958 O O . THR A 1 368 ? 4.904 29.191 5.974 1.00 74.25 368 THR A O 1
#

Radius of gyration: 26.16 Å; chains: 1; bounding box: 82×60×64 Å

Secondary structure (DSSP, 8-state):
---TT--SSHHHHHHHHHHH-SS-HHHHHHHHHHHGGGGTT-HHHHHHHEEEETTEEEE-HHHHHHHHHHTT-EEEEEEEEESSSEEEEEEEETTS-TT--EEEEEEHHHHHHTTGGGSHHHHH-HHHHHHHHHHHHHHHHH-HHHHTTPPBHHHHHHTS---HHHHHHHHHHHHT----PPP---PPP-----------PPPPPPPP-PPPP-----S-S----SHHHHHHHHHHTT--HHHHHHHHHHHT--GGG--HHHHHHHIIIIIS-HHHHT-TT--TTGGG-S-HHHHHHHHHHHHHH-GGGTTS-HHHHGGGTT-HHHHHHHHHHHHS-GGGHHHHHHHHHHS-TT-HHHHHHHHHHHT-

Sequence (368 aa):
MNSIYIPKNLDQAKEIATLLDNRNPSDLLKVHAAYGGHFGFDMGLVSTQAYCLKGKPSLGADAMSGICRRSGLVRYMKIVSWDTTHCTMHFTRSDEPADIIHEFTYTVEMAKAQGLTNNRNWRQMPLQMVRSRVLTMGLRATYPDAVSGIYSADEIADNTEMSDDERAIISADSLGVELRAPQQSRAPSSAPYQKKVTSRPPQPVEPVDLPEPPQLKAEPLYEFTNESDFWGIVEDHNINKEEVNSVAKRQGEQIADMNSDELEAFFYKYVIHRTVRQSWSHVEQWWKDPREDFILKTHDAMALEYPIIEDAPPSFYGPRLHEPAFVEALRQACSMNEKHKAECQRVIRYMRSDDWSKYYELVELAKT

pLDDT: mean 85.21, std 17.9, range [28.42, 98.62]

Foldseek 3Di:
DPDPQQDPDDVSLLVSLCVLDVPCSVQLSLLLVVCCVLVVSRSNVSSLFWDQDVNDIAGQLVSLVVQCVVVQQWPDKDWPDFDLFKTKIWTHTPPDDPPDIDIFMFGVVNCVVLVVCVQPLCVVVSRVVRVSVRSNVSSCVRCVVRQPPHDHQLRVLSVDPDDSQVSNVSVCSSVVHHDDDDDPPDDDDDDDDDDDDDDDDDDDDDDDDDDDDDDQDFDFPAWQQALVSLVVVCVVLVHDPVLLVVQCVLVVHDSRPDHRVRSLLSCLQANNDPLRSPDSPDDLQQLPDPDPVSNVVSLVSVCVVQVLCVVPRCVQCSVLSSQRLLVLLSVLLRVADPVCVVVSNVLNNPPDSNGNSSSSVSVVVRVD